Protein 4LNA (pdb70)

Organism: Spirosoma linguale (strain ATCC 33905 / DSM 74 / LMG 10896 / Claus 1) (NCBI:txid504472)

B-factor: mean 42.9, std 14.19, range [22.8, 110.17]

Foldseek 3Di:
DVVQLVQQLVVVVVFDDFQAQEEEEAADLQPCLVVQFPFPGKDFQCPGGPQDDDACRHIWTWGDFLRGTYIYYGFHAVLVVDALNRQVVLVNLVSNHAEYEYEYAWAFPPVDDQLAKWEFEEDEVQPPHANLDDPDADPAADNDFDPGLAPPVVVVLLVVLCVVVVNDHDYAYEYEHRDPPDDALVRLVCVVVGGGIYDRDPNNSVVSVRRHHYIYMYRNQHYRNSVPDDDDDPVSSSVSSNVNNVVVSSVSVVNVD

Sequence (257 aa):
SFEQIQETTQFIQSKITLRPAIGIILGTGLGALTNELDIDTTIPYETIPHFPLSTVSGKLLIGTLGGKSVVVQGRFHYYEGYTQQVTYPVRVHALGIQTLLVSNAAGGNPTFQTSDLVIDDHISLLLPQNPLICCPNPPIFGDRFPDSEPYRKSLIDLAFSVAAELDIPLKKRGVYVSSVTGPQLETRAEYRLRQWGADAVGSTVPEVIVANQLGDVFGISVITDLCFPDTLEKAELVKILATAAQAEPKLTLIREIGRL

Solvent-accessible surface area: 12577 Å² total

Nearest PDB structures (foldseek):
  4lna-assembly1_A  TM=1.003E+00  e=1.253E-52  Spirosoma linguale DSM 74
  3lba-assembly1_A  TM=9.289E-01  e=8.401E-28  Streptococcus mutans UA159
  1tcv-assembly1_A  TM=9.030E-01  e=3.433E-27  Schistosoma mansoni
  3la8-assembly1_A  TM=8.998E-01  e=7.050E-25  Streptococcus mutans UA159
  4l0m-assembly1_A-2  TM=6.719E-01  e=7.636E-11  Borreliella burgdorferi B31

Structure (mmCIF, N/CA/C/O backbone):
data_4LNA
#
_entry.id   4LNA
#
_cell.length_a   125.561
_cell.length_b   125.561
_cell.length_c   125.561
_cell.angle_alpha   90.000
_cell.angle_beta   90.000
_cell.angle_gamma   90.000
#
_symmetry.space_group_name_H-M   'P 43 3 2'
#
loop_
_entity.id
_entity.type
_entity.pdbx_description
1 polymer 'Purine nucleoside phosphorylase'
2 non-polymer 'PHOSPHATE ION'
3 non-polymer ADENINE
4 non-polymer (4S)-2-METHYL-2,4-PENTANEDIOL
5 non-polymer 'CHLORIDE ION'
6 water water
#
loop_
_atom_site.group_PDB
_atom_site.id
_atom_site.type_symbol
_atom_site.label_atom_id
_atom_site.label_alt_id
_atom_site.label_comp_id
_atom_site.label_asym_id
_atom_site.label_entity_id
_atom_site.label_seq_id
_atom_site.pdbx_PDB_ins_code
_atom_site.Cartn_x
_atom_site.Cartn_y
_atom_site.Cartn_z
_atom_site.occupancy
_atom_site.B_iso_or_equiv
_atom_site.auth_seq_id
_atom_site.auth_comp_id
_atom_site.auth_asym_id
_atom_site.auth_atom_id
_atom_site.pdbx_PDB_model_num
ATOM 1 N N . SER A 1 22 ? -23.831 4.245 -13.434 1.00 80.50 0 SER A N 1
ATOM 2 C CA . SER A 1 22 ? -22.446 4.305 -12.889 1.00 81.00 0 SER A CA 1
ATOM 3 C C . SER A 1 22 ? -22.469 4.244 -11.359 1.00 78.11 0 SER A C 1
ATOM 4 O O . SER A 1 22 ? -23.375 3.652 -10.766 1.00 76.56 0 SER A O 1
ATOM 15 N N . PHE A 1 24 ? -22.772 7.007 -9.816 1.00 55.78 2 PHE A N 1
ATOM 16 C CA . PHE A 1 24 ? -23.871 7.978 -9.692 1.00 53.70 2 PHE A CA 1
ATOM 17 C C . PHE A 1 24 ? -25.261 7.328 -9.628 1.00 51.05 2 PHE A C 1
ATOM 18 O O . PHE A 1 24 ? -26.132 7.773 -8.870 1.00 48.50 2 PHE A O 1
ATOM 26 N N . GLU A 1 25 ? -25.471 6.299 -10.445 1.00 49.67 3 GLU A N 1
ATOM 27 C CA . GLU A 1 25 ? -26.748 5.593 -10.483 1.00 50.87 3 GLU A CA 1
ATOM 28 C C . GLU A 1 25 ? -26.971 4.780 -9.213 1.00 45.18 3 GLU A C 1
ATOM 29 O O . GLU A 1 25 ? -28.081 4.714 -8.703 1.00 42.63 3 GLU A O 1
ATOM 35 N N . GLN A 1 26 ? -25.901 4.174 -8.700 1.00 44.06 4 GLN A N 1
ATOM 36 C CA . GLN A 1 26 ? -25.967 3.470 -7.435 1.00 43.11 4 GLN A CA 1
ATOM 37 C C . GLN A 1 26 ? -26.360 4.413 -6.305 1.00 39.37 4 GLN A C 1
ATOM 38 O O . GLN A 1 26 ? -27.275 4.121 -5.533 1.00 40.54 4 GLN A O 1
ATOM 44 N N . ILE A 1 27 ? -25.657 5.536 -6.198 1.00 36.81 5 ILE A N 1
ATOM 45 C CA . ILE A 1 27 ? -25.961 6.534 -5.169 1.00 37.80 5 ILE A CA 1
ATOM 46 C C . ILE A 1 27 ? -27.429 7.002 -5.264 1.00 39.26 5 ILE A C 1
ATOM 47 O O . ILE A 1 27 ? -28.109 7.146 -4.244 1.00 38.58 5 ILE A O 1
ATOM 52 N N . GLN A 1 28 ? -27.919 7.215 -6.491 1.00 41.41 6 GLN A N 1
ATOM 53 C CA . GLN A 1 28 ? -29.309 7.617 -6.703 1.00 44.29 6 GLN A CA 1
ATOM 54 C C . GLN A 1 28 ? -30.258 6.578 -6.115 1.00 43.98 6 GLN A C 1
ATOM 55 O O . GLN A 1 28 ? -31.207 6.915 -5.399 1.00 44.42 6 GLN A O 1
ATOM 61 N N . GLU A 1 29 ? -29.979 5.312 -6.408 1.00 41.86 7 GLU A N 1
ATOM 62 C CA . GLU A 1 29 ? -30.819 4.221 -5.952 1.00 44.00 7 GLU A CA 1
ATOM 63 C C . GLU A 1 29 ? -30.832 4.167 -4.427 1.00 40.15 7 GLU A C 1
ATOM 64 O O . GLU A 1 29 ? -31.894 4.043 -3.809 1.00 38.66 7 GLU A O 1
ATOM 70 N N . THR A 1 30 ? -29.646 4.294 -3.825 1.00 37.67 8 THR A N 1
ATOM 71 C CA . THR A 1 30 ? -29.506 4.284 -2.363 1.00 36.65 8 THR A CA 1
ATOM 72 C C . THR A 1 30 ? -30.300 5.429 -1.734 1.00 37.24 8 THR A C 1
ATOM 73 O O . THR A 1 30 ? -31.088 5.206 -0.824 1.00 38.42 8 THR A O 1
ATOM 77 N N . THR A 1 31 ? -30.111 6.646 -2.241 1.00 38.90 9 THR A N 1
ATOM 78 C CA . THR A 1 31 ? -30.764 7.828 -1.671 1.00 40.40 9 THR A CA 1
ATOM 79 C C . THR A 1 31 ? -32.273 7.795 -1.904 1.00 44.27 9 THR A C 1
ATOM 80 O O . THR A 1 31 ? -33.041 8.238 -1.045 1.00 45.14 9 THR A O 1
ATOM 84 N N . GLN A 1 32 ? -32.692 7.267 -3.059 1.00 43.49 10 GLN A N 1
ATOM 85 C CA . GLN A 1 32 ? -34.121 7.119 -3.367 1.00 44.75 10 GLN A CA 1
ATOM 86 C C . GLN A 1 32 ? -34.769 6.207 -2.331 1.00 45.82 10 GLN A C 1
ATOM 87 O O . GLN A 1 32 ? -35.819 6.536 -1.773 1.00 48.02 10 GLN A O 1
ATOM 93 N N . PHE A 1 33 ? -34.128 5.073 -2.057 1.00 42.73 11 PHE A N 1
ATOM 94 C CA . PHE A 1 33 ? -34.599 4.178 -1.012 1.00 45.19 11 PHE A CA 1
ATOM 95 C C . PHE A 1 33 ? -34.696 4.890 0.338 1.00 45.39 11 PHE A C 1
ATOM 96 O O . PHE A 1 33 ? -35.717 4.792 1.011 1.00 47.70 11 PHE A O 1
ATOM 104 N N . ILE A 1 34 ? -33.627 5.578 0.744 1.00 42.54 12 ILE A N 1
ATOM 105 C CA . ILE A 1 34 ? -33.627 6.312 2.016 1.00 41.46 12 ILE A CA 1
ATOM 106 C C . ILE A 1 34 ? -34.737 7.384 2.060 1.00 42.95 12 ILE A C 1
ATOM 107 O O . ILE A 1 34 ? -35.507 7.441 3.024 1.00 42.56 12 ILE A O 1
ATOM 112 N N . GLN A 1 35 ? -34.828 8.213 1.017 1.00 43.14 13 GLN A N 1
ATOM 113 C CA . GLN A 1 35 ? -35.893 9.227 0.930 1.00 44.71 13 GLN A CA 1
ATOM 114 C C . GLN A 1 35 ? -37.317 8.653 1.049 1.00 45.57 13 GLN A C 1
ATOM 115 O O . GLN A 1 35 ? -38.197 9.305 1.620 1.00 44.96 13 GLN A O 1
ATOM 121 N N . SER A 1 36 ? -37.535 7.436 0.542 1.00 46.08 14 SER A N 1
ATOM 122 C CA . SER A 1 36 ? -38.852 6.779 0.649 1.00 50.04 14 SER A CA 1
ATOM 123 C C . SER A 1 36 ? -39.212 6.425 2.102 1.00 51.22 14 SER A C 1
ATOM 124 O O . SER A 1 36 ? -40.395 6.245 2.427 1.00 52.98 14 SER A O 1
ATOM 127 N N . LYS A 1 37 ? -38.202 6.304 2.963 1.00 48.20 15 LYS A N 1
ATOM 128 C CA . LYS A 1 37 ? -38.439 5.978 4.377 1.00 49.66 15 LYS A CA 1
ATOM 129 C C . LYS A 1 37 ? -38.513 7.203 5.283 1.00 49.49 15 LYS A C 1
ATOM 130 O O . LYS A 1 37 ? -39.101 7.135 6.347 1.00 51.18 15 LYS A O 1
ATOM 136 N N . ILE A 1 38 ? -37.909 8.319 4.875 1.00 49.10 16 ILE A N 1
ATOM 137 C CA . ILE A 1 38 ? -37.778 9.468 5.779 1.00 48.88 16 ILE A CA 1
ATOM 138 C C . ILE A 1 38 ? -38.669 10.627 5.365 1.00 51.54 16 ILE A C 1
ATOM 139 O O . ILE A 1 38 ? -39.102 10.713 4.208 1.00 51.94 16 ILE A O 1
ATOM 144 N N . THR A 1 39 ? -38.947 11.521 6.308 1.00 50.79 17 THR A N 1
ATOM 145 C CA . THR A 1 39 ? -39.639 12.753 5.952 1.00 52.29 17 THR A CA 1
ATOM 146 C C . THR A 1 39 ? -38.843 13.988 6.382 1.00 50.35 17 THR A C 1
ATOM 147 O O . THR A 1 39 ? -39.118 15.096 5.923 1.00 50.01 17 THR A O 1
ATOM 151 N N . LEU A 1 40 ? -37.844 13.795 7.244 1.00 46.81 18 LEU A N 1
ATOM 152 C CA . LEU A 1 40 ? -37.004 14.900 7.679 1.00 45.88 18 LEU A CA 1
ATOM 153 C C . LEU A 1 40 ? -35.979 15.247 6.603 1.00 45.48 18 LEU A C 1
ATOM 154 O O . LEU A 1 40 ? -35.712 14.451 5.708 1.00 46.04 18 LEU A O 1
ATOM 159 N N . ARG A 1 41 ? -35.414 16.444 6.690 1.00 45.02 19 ARG A N 1
ATOM 160 C CA . ARG A 1 41 ? -34.419 16.896 5.731 1.00 44.81 19 ARG A CA 1
ATOM 161 C C . ARG A 1 41 ? -33.112 17.265 6.454 1.00 42.91 19 ARG A C 1
ATOM 162 O O . ARG A 1 41 ? -32.766 18.447 6.573 1.00 43.24 19 ARG A O 1
ATOM 170 N N . PRO A 1 42 ? -32.385 16.255 6.948 1.00 41.57 20 PRO A N 1
ATOM 171 C CA . PRO A 1 42 ? -31.158 16.571 7.687 1.00 41.23 20 PRO A CA 1
ATOM 172 C C . PRO A 1 42 ? -30.089 17.247 6.816 1.00 40.43 20 PRO A C 1
ATOM 173 O O . PRO A 1 42 ? -29.888 16.861 5.669 1.00 39.46 20 PRO A O 1
ATOM 177 N N . ALA A 1 43 ? -29.450 18.277 7.356 1.00 39.83 21 ALA A N 1
ATOM 178 C CA . ALA A 1 43 ? -28.281 18.866 6.728 1.00 40.26 21 ALA A CA 1
ATOM 179 C C . ALA A 1 43 ? -27.010 18.497 7.517 1.00 39.12 21 ALA A C 1
ATOM 180 O O . ALA A 1 43 ? -25.927 18.927 7.171 1.00 40.84 21 ALA A O 1
ATOM 182 N N . ILE A 1 44 ? -27.164 17.691 8.567 1.00 40.19 22 ILE A N 1
ATOM 183 C CA . ILE A 1 44 ? -26.054 17.292 9.455 1.00 39.95 22 ILE A CA 1
ATOM 184 C C . ILE A 1 44 ? -25.997 15.774 9.557 1.00 39.06 22 ILE A C 1
ATOM 185 O O . ILE A 1 44 ? -27.035 15.118 9.703 1.00 41.51 22 ILE A O 1
ATOM 190 N N . GLY A 1 45 ? -24.792 15.215 9.460 1.00 35.13 23 GLY A N 1
ATOM 191 C CA . GLY A 1 45 ? -24.605 13.778 9.583 1.00 34.66 23 GLY A CA 1
ATOM 192 C C . GLY A 1 45 ? -23.592 13.436 10.653 1.00 35.07 23 GLY A C 1
ATOM 193 O O . GLY A 1 45 ? -22.650 14.195 10.872 1.00 34.62 23 GLY A O 1
ATOM 194 N N . ILE A 1 46 ? -23.784 12.301 11.325 1.00 36.45 24 ILE A N 1
ATOM 195 C CA . ILE A 1 46 ? -22.857 11.862 12.384 1.00 35.04 24 ILE A CA 1
ATOM 196 C C . ILE A 1 46 ? -22.471 10.404 12.185 1.00 33.77 24 ILE A C 1
ATOM 197 O O . ILE A 1 46 ? -23.331 9.538 12.033 1.00 34.80 24 ILE A O 1
ATOM 202 N N . ILE A 1 47 ? -21.169 10.148 12.147 1.00 32.24 25 ILE A N 1
ATOM 203 C CA . ILE A 1 47 ? -20.630 8.795 12.112 1.00 32.85 25 ILE A CA 1
ATOM 204 C C . ILE A 1 47 ? -20.120 8.486 13.516 1.00 35.97 25 ILE A C 1
ATOM 205 O O . ILE A 1 47 ? -19.190 9.140 14.011 1.00 35.62 25 ILE A O 1
ATOM 210 N N . LEU A 1 48 ? -20.742 7.499 14.154 1.00 37.72 26 LEU A N 1
ATOM 211 C CA . LEU A 1 48 ? -20.364 7.073 15.500 1.00 39.71 26 LEU A CA 1
ATOM 212 C C . LEU A 1 48 ? -19.282 6.011 15.460 1.00 41.12 26 LEU A C 1
ATOM 213 O O . LEU A 1 48 ? -19.427 4.985 14.791 1.00 42.04 26 LEU A O 1
ATOM 218 N N . GLY A 1 49 ? -18.193 6.262 16.177 1.00 42.15 27 GLY A N 1
ATOM 219 C CA . GLY A 1 49 ? -17.106 5.299 16.290 1.00 45.05 27 GLY A CA 1
ATOM 220 C C . GLY A 1 49 ? -17.516 4.006 16.982 1.00 50.44 27 GLY A C 1
ATOM 221 O O . GLY A 1 49 ? -18.498 3.974 17.730 1.00 45.42 27 GLY A O 1
ATOM 222 N N . THR A 1 50 ? -16.770 2.935 16.710 1.00 57.89 28 THR A N 1
ATOM 223 C CA . THR A 1 50 ? -17.033 1.627 17.310 1.00 59.93 28 THR A CA 1
ATOM 224 C C . THR A 1 50 ? -16.877 1.734 18.819 1.00 57.24 28 THR A C 1
ATOM 225 O O . THR A 1 50 ? -15.831 2.147 19.318 1.00 58.20 28 THR A O 1
ATOM 229 N N . GLY A 1 51 ? -17.950 1.388 19.525 1.00 59.45 29 GLY A N 1
ATOM 230 C CA . GLY A 1 51 ? -17.995 1.488 20.976 1.00 58.84 29 GLY A CA 1
ATOM 231 C C . GLY A 1 51 ? -18.523 2.817 21.471 1.00 55.75 29 GLY A C 1
ATOM 232 O O . GLY A 1 51 ? -18.441 3.107 22.659 1.00 55.60 29 GLY A O 1
ATOM 233 N N . LEU A 1 52 ? -19.065 3.624 20.559 1.00 54.54 30 LEU A N 1
ATOM 234 C CA . LEU A 1 52 ? -19.645 4.927 20.910 1.00 53.03 30 LEU A CA 1
ATOM 235 C C . LEU A 1 52 ? -21.092 5.101 20.420 1.00 54.50 30 LEU A C 1
ATOM 236 O O . LEU A 1 52 ? -21.438 6.126 19.830 1.00 62.31 30 LEU A O 1
ATOM 241 N N . GLY A 1 53 ? -21.946 4.122 20.691 1.00 50.09 31 GLY A N 1
ATOM 242 C CA . GLY A 1 53 ? -23.347 4.200 20.260 1.00 48.53 31 GLY A CA 1
ATOM 243 C C . GLY A 1 53 ? -24.312 4.986 21.139 1.00 45.86 31 GLY A C 1
ATOM 244 O O . GLY A 1 53 ? -25.461 5.172 20.756 1.00 48.18 31 GLY A O 1
ATOM 245 N N . ALA A 1 54 ? -23.870 5.460 22.307 1.00 45.17 32 ALA A N 1
ATOM 246 C CA . ALA A 1 54 ? -24.791 6.053 23.301 1.00 48.62 32 ALA A CA 1
ATOM 247 C C . ALA A 1 54 ? -25.499 7.313 22.820 1.00 49.58 32 ALA A C 1
ATOM 248 O O . ALA A 1 54 ? -26.530 7.696 23.376 1.00 49.25 32 ALA A O 1
ATOM 250 N N . LEU A 1 55 ? -24.935 7.957 21.801 1.00 48.56 33 LEU A N 1
ATOM 251 C CA . LEU A 1 55 ? -25.505 9.196 21.283 1.00 49.86 33 LEU A CA 1
ATOM 252 C C . LEU A 1 55 ? -26.915 8.980 20.765 1.00 48.37 33 LEU A C 1
ATOM 253 O O . LEU A 1 55 ? -27.770 9.850 20.911 1.00 52.63 33 LEU A O 1
ATOM 258 N N . THR A 1 56 ? -27.157 7.810 20.184 1.00 47.17 34 THR A N 1
ATOM 259 C CA . THR A 1 56 ? -28.488 7.430 19.691 1.00 49.44 34 THR A CA 1
ATOM 260 C C . THR A 1 56 ? -29.584 7.437 20.771 1.00 53.30 34 THR A C 1
ATOM 261 O O . THR A 1 56 ? -30.774 7.497 20.443 1.00 55.01 34 THR A O 1
ATOM 265 N N . ASN A 1 57 ? -29.193 7.375 22.047 1.00 54.27 35 ASN A N 1
ATOM 266 C CA . ASN A 1 57 ? -30.163 7.482 23.153 1.00 58.07 35 ASN A CA 1
ATOM 267 C C . ASN A 1 57 ? -30.648 8.906 23.326 1.00 58.36 35 ASN A C 1
ATOM 268 O O . ASN A 1 57 ? -31.786 9.132 23.710 1.00 60.12 35 ASN A O 1
ATOM 273 N N . GLU A 1 58 ? -29.767 9.858 23.027 1.00 58.41 36 GLU A N 1
ATOM 274 C CA . GLU A 1 58 ? -30.071 11.281 23.115 1.00 58.97 36 GLU A CA 1
ATOM 275 C C . GLU A 1 58 ? -30.873 11.723 21.897 1.00 59.70 36 GLU A C 1
ATOM 276 O O . GLU A 1 58 ? -31.522 12.761 21.910 1.00 60.70 36 GLU A O 1
ATOM 282 N N . LEU A 1 59 ? -30.818 10.914 20.847 1.00 60.15 37 LEU A N 1
ATOM 283 C CA . LEU A 1 59 ? -31.482 11.206 19.589 1.00 59.19 37 LEU A CA 1
ATOM 284 C C . LEU A 1 59 ? -32.980 10.905 19.663 1.00 59.77 37 LEU A C 1
ATOM 285 O O . LEU A 1 59 ? -33.367 9.797 20.036 1.00 58.59 37 LEU A O 1
ATOM 290 N N . ASP A 1 60 ? -33.814 11.884 19.304 1.00 58.53 38 ASP A N 1
ATOM 291 C CA . ASP A 1 60 ? -35.237 11.617 19.063 1.00 59.84 38 ASP A CA 1
ATOM 292 C C . ASP A 1 60 ? -35.402 10.966 17.684 1.00 57.59 38 ASP A C 1
ATOM 293 O O . ASP A 1 60 ? -35.439 11.655 16.663 1.00 57.10 38 ASP A O 1
ATOM 298 N N . ILE A 1 61 ? -35.505 9.638 17.670 1.00 54.46 39 ILE A N 1
ATOM 299 C CA . ILE A 1 61 ? -35.434 8.858 16.434 1.00 55.04 39 ILE A CA 1
ATOM 300 C C . ILE A 1 61 ? -36.766 8.878 15.700 1.00 56.91 39 ILE A C 1
ATOM 301 O O . ILE A 1 61 ? -37.778 8.413 16.223 1.00 58.31 39 ILE A O 1
ATOM 306 N N . ASP A 1 62 ? -36.753 9.422 14.487 1.00 55.33 40 ASP A N 1
ATOM 307 C CA . ASP A 1 62 ? -37.946 9.469 13.646 1.00 55.48 40 ASP A CA 1
ATOM 308 C C . ASP A 1 62 ? -38.011 8.237 12.740 1.00 51.68 40 ASP A C 1
ATOM 309 O O . ASP A 1 62 ? -39.072 7.654 12.559 1.00 49.84 40 ASP A O 1
ATOM 314 N N . THR A 1 63 ? -36.871 7.829 12.191 1.00 48.73 41 THR A N 1
ATOM 315 C CA . THR A 1 63 ? -36.812 6.678 11.289 1.00 50.06 41 THR A CA 1
ATOM 316 C C . THR A 1 63 ? -35.573 5.832 11.595 1.00 49.81 41 THR A C 1
ATOM 317 O O . THR A 1 63 ? -34.501 6.381 11.877 1.00 45.00 41 THR A O 1
ATOM 321 N N . THR A 1 64 ? -35.727 4.507 11.533 1.00 50.09 42 THR A N 1
ATOM 322 C CA . THR A 1 64 ? -34.595 3.578 11.640 1.00 49.62 42 THR A CA 1
ATOM 323 C C . THR A 1 64 ? -34.467 2.737 10.382 1.00 48.95 42 THR A C 1
ATOM 324 O O . THR A 1 64 ? -35.427 2.086 9.974 1.00 50.95 42 THR A O 1
ATOM 328 N N . ILE A 1 65 ? -33.285 2.758 9.767 1.00 46.43 43 ILE A N 1
ATOM 329 C CA . ILE A 1 65 ? -33.024 1.990 8.540 1.00 46.59 43 ILE A CA 1
ATOM 330 C C . ILE A 1 65 ? -31.821 1.049 8.722 1.00 48.23 43 ILE A C 1
ATOM 331 O O . ILE A 1 65 ? -30.667 1.488 8.645 1.00 47.87 43 ILE A O 1
ATOM 336 N N . PRO A 1 66 ? -32.089 -0.251 8.958 1.00 49.54 44 PRO A N 1
ATOM 337 C CA . PRO A 1 66 ? -31.004 -1.231 9.083 1.00 50.36 44 PRO A CA 1
ATOM 338 C C . PRO A 1 66 ? -30.141 -1.238 7.813 1.00 48.20 44 PRO A C 1
ATOM 339 O O . PRO A 1 66 ? -30.687 -1.184 6.709 1.00 48.51 44 PRO A O 1
ATOM 343 N N . TYR A 1 67 ? -28.818 -1.274 7.973 1.00 48.37 45 TYR A N 1
ATOM 344 C CA . TYR A 1 67 ? -27.877 -1.311 6.827 1.00 48.15 45 TYR A CA 1
ATOM 345 C C . TYR A 1 67 ? -28.188 -2.421 5.806 1.00 52.27 45 TYR A C 1
ATOM 346 O O . TYR A 1 67 ? -28.013 -2.226 4.600 1.00 53.77 45 TYR A O 1
ATOM 355 N N . GLU A 1 68 ? -28.673 -3.567 6.287 1.00 56.60 46 GLU A N 1
ATOM 356 C CA . GLU A 1 68 ? -28.944 -4.743 5.443 1.00 58.88 46 GLU A CA 1
ATOM 357 C C . GLU A 1 68 ? -30.022 -4.497 4.393 1.00 58.07 46 GLU A C 1
ATOM 358 O O . GLU A 1 68 ? -30.077 -5.204 3.388 1.00 61.17 46 GLU A O 1
ATOM 364 N N . THR A 1 69 ? -30.884 -3.510 4.638 1.00 55.22 47 THR A N 1
ATOM 365 C CA . THR A 1 69 ? -31.979 -3.176 3.720 1.00 53.64 47 THR A CA 1
ATOM 366 C C . THR A 1 69 ? -31.599 -2.106 2.699 1.00 51.06 47 THR A C 1
ATOM 367 O O . THR A 1 69 ? -32.305 -1.908 1.719 1.00 50.90 47 THR A O 1
ATOM 371 N N . ILE A 1 70 ? -30.490 -1.409 2.935 1.00 49.70 48 ILE A N 1
ATOM 372 C CA . ILE A 1 70 ? -30.106 -0.282 2.084 1.00 47.04 48 ILE A CA 1
ATOM 373 C C . ILE A 1 70 ? -29.417 -0.755 0.794 1.00 43.67 48 ILE A C 1
ATOM 374 O O . ILE A 1 70 ? -28.356 -1.383 0.856 1.00 42.73 48 ILE A O 1
ATOM 379 N N . PRO A 1 71 ? -30.005 -0.444 -0.378 1.00 43.35 49 PRO A N 1
ATOM 380 C CA . PRO A 1 71 ? -29.368 -0.792 -1.647 1.00 43.65 49 PRO A CA 1
ATOM 381 C C . PRO A 1 71 ? -27.904 -0.354 -1.697 1.00 43.86 49 PRO A C 1
ATOM 382 O O . PRO A 1 71 ? -27.578 0.755 -1.255 1.00 42.41 49 PRO A O 1
ATOM 386 N N . HIS A 1 72 ? -27.050 -1.249 -2.204 1.00 45.17 50 HIS A N 1
ATOM 387 C CA . HIS A 1 72 ? -25.604 -1.019 -2.455 1.00 44.72 50 HIS A CA 1
ATOM 388 C C . HIS A 1 72 ? -24.702 -0.780 -1.244 1.00 45.39 50 HIS A C 1
ATOM 389 O O . HIS A 1 72 ? -23.498 -0.606 -1.413 1.00 43.19 50 HIS A O 1
ATOM 396 N N . PHE A 1 73 ? -25.269 -0.773 -0.038 1.00 48.50 51 PHE A N 1
ATOM 397 C CA . PHE A 1 73 ? -24.461 -0.789 1.182 1.00 51.03 51 PHE A CA 1
ATOM 398 C C . PHE A 1 73 ? -23.751 -2.136 1.294 1.00 54.79 51 PHE A C 1
ATOM 399 O O . PHE A 1 73 ? -24.299 -3.152 0.874 1.00 55.72 51 PHE A O 1
ATOM 407 N N . PRO A 1 74 ? -22.521 -2.144 1.840 1.00 55.71 52 PRO A N 1
ATOM 408 C CA . PRO A 1 74 ? -21.816 -3.403 2.051 1.00 58.85 52 PRO A CA 1
ATOM 409 C C . PRO A 1 74 ? -22.542 -4.263 3.086 1.00 69.92 52 PRO A C 1
ATOM 410 O O . PRO A 1 74 ? -23.044 -3.726 4.078 1.00 70.65 52 PRO A O 1
ATOM 414 N N . LEU A 1 75 ? -22.600 -5.575 2.851 1.00 78.22 53 LEU A N 1
ATOM 415 C CA . LEU A 1 75 ? -23.300 -6.513 3.748 1.00 81.32 53 LEU A CA 1
ATOM 416 C C . LEU A 1 75 ? -22.505 -6.874 5.014 1.00 83.29 53 LEU A C 1
ATOM 417 O O . LEU A 1 75 ? -21.287 -7.035 4.961 1.00 85.17 53 LEU A O 1
ATOM 422 N N . SER A 1 76 ? -23.218 -6.977 6.139 1.00 85.99 54 SER A N 1
ATOM 423 C CA . SER A 1 76 ? -22.763 -7.652 7.381 1.00 85.27 54 SER A CA 1
ATOM 424 C C . SER A 1 76 ? -21.496 -7.121 8.090 1.00 91.26 54 SER A C 1
ATOM 425 O O . SER A 1 76 ? -20.395 -7.645 7.899 1.00 93.42 54 SER A O 1
ATOM 428 N N . THR A 1 77 ? -21.674 -6.107 8.940 1.00 93.80 55 THR A N 1
ATOM 429 C CA . THR A 1 77 ? -20.555 -5.419 9.615 1.00 97.73 55 THR A CA 1
ATOM 430 C C . THR A 1 77 ? -20.248 -5.943 11.039 1.00 100.49 55 THR A C 1
ATOM 431 O O . THR A 1 77 ? -21.153 -6.380 11.759 1.00 100.54 55 THR A O 1
ATOM 435 N N . VAL A 1 78 ? -18.970 -5.894 11.430 1.00 96.27 56 VAL A N 1
ATOM 436 C CA . VAL A 1 78 ? -18.514 -6.419 12.731 1.00 95.99 56 VAL A CA 1
ATOM 437 C C . VAL A 1 78 ? -18.771 -5.430 13.875 1.00 85.80 56 VAL A C 1
ATOM 438 O O . VAL A 1 78 ? -19.391 -5.783 14.886 1.00 81.67 56 VAL A O 1
ATOM 442 N N . SER A 1 82 ? -24.799 -5.168 13.588 1.00 77.12 60 SER A N 1
ATOM 443 C CA . SER A 1 82 ? -25.922 -5.033 12.657 1.00 79.23 60 SER A CA 1
ATOM 444 C C . SER A 1 82 ? -25.717 -3.861 11.701 1.00 76.87 60 SER A C 1
ATOM 445 O O . SER A 1 82 ? -25.622 -4.051 10.483 1.00 80.64 60 SER A O 1
ATOM 448 N N . GLY A 1 83 ? -25.653 -2.655 12.265 1.00 66.19 61 GLY A N 1
ATOM 449 C CA . GLY A 1 83 ? -25.487 -1.425 11.487 1.00 55.11 61 GLY A CA 1
ATOM 450 C C . GLY A 1 83 ? -26.814 -0.743 11.197 1.00 48.66 61 GLY A C 1
ATOM 451 O O . GLY A 1 83 ? -27.695 -1.325 10.563 1.00 48.15 61 GLY A O 1
ATOM 452 N N . LYS A 1 84 ? -26.957 0.493 11.657 1.00 45.83 62 LYS A N 1
ATOM 453 C CA . LYS A 1 84 ? -28.201 1.227 11.441 1.00 47.03 62 LYS A CA 1
ATOM 454 C C . LYS A 1 84 ? -27.993 2.681 11.060 1.00 43.33 62 LYS A C 1
ATOM 455 O O . LYS A 1 84 ? -27.125 3.375 11.610 1.00 42.06 62 LYS A O 1
ATOM 461 N N . LEU A 1 85 ? -28.825 3.135 10.133 1.00 41.80 63 LEU A N 1
ATOM 462 C CA . LEU A 1 85 ? -28.929 4.538 9.815 1.00 41.85 63 LEU A CA 1
ATOM 463 C C . LEU A 1 85 ? -30.146 5.076 10.558 1.00 43.84 63 LEU A C 1
ATOM 464 O O . LEU A 1 85 ? -31.254 4.568 10.390 1.00 41.86 63 LEU A O 1
ATOM 469 N N . LEU A 1 86 ? -29.936 6.092 11.387 1.00 42.92 64 LEU A N 1
ATOM 470 C CA . LEU A 1 86 ? -31.021 6.650 12.185 1.00 47.81 64 LEU A CA 1
ATOM 471 C C . LEU A 1 86 ? -31.249 8.097 11.772 1.00 47.40 64 LEU A C 1
ATOM 472 O O . LEU A 1 86 ? -30.295 8.854 11.646 1.00 47.17 64 LEU A O 1
ATOM 477 N N . ILE A 1 87 ? -32.502 8.459 11.513 1.00 44.80 65 ILE A N 1
ATOM 478 C CA . ILE A 1 87 ? -32.840 9.839 11.150 1.00 43.94 65 ILE A CA 1
ATOM 479 C C . ILE A 1 87 ? -33.739 10.402 12.239 1.00 43.16 65 ILE A C 1
ATOM 480 O O . ILE A 1 87 ? -34.747 9.793 12.597 1.00 44.29 65 ILE A O 1
ATOM 485 N N . GLY A 1 88 ? -33.361 11.548 12.792 1.00 42.07 66 GLY A N 1
ATOM 486 C CA . GLY A 1 88 ? -34.147 12.127 13.870 1.00 44.51 66 GLY A CA 1
ATOM 487 C C . GLY A 1 88 ? -33.717 13.526 14.235 1.00 44.98 66 GLY A C 1
ATOM 488 O O . GLY A 1 88 ? -33.075 14.211 13.435 1.00 43.89 66 GLY A O 1
ATOM 489 N N . THR A 1 89 ? -34.058 13.927 15.458 1.00 45.46 67 THR A N 1
ATOM 490 C CA . THR A 1 89 ? -33.791 15.268 15.957 1.00 48.49 67 THR A CA 1
ATOM 491 C C . THR A 1 89 ? -32.768 15.229 17.095 1.00 50.58 67 THR A C 1
ATOM 492 O O . THR A 1 89 ? -32.863 14.401 18.007 1.00 51.51 67 THR A O 1
ATOM 496 N N . LEU A 1 90 ? -31.789 16.125 17.023 1.00 50.37 68 LEU A N 1
ATOM 497 C CA . LEU A 1 90 ? -30.783 16.273 18.071 1.00 50.97 68 LEU A CA 1
ATOM 498 C C . LEU A 1 90 ? -30.351 17.729 18.087 1.00 50.61 68 LEU A C 1
ATOM 499 O O . LEU A 1 90 ? -30.139 18.327 17.028 1.00 47.89 68 LEU A O 1
ATOM 504 N N . GLY A 1 91 ? -30.247 18.293 19.289 1.00 51.21 69 GLY A N 1
ATOM 505 C CA . GLY A 1 91 ? -29.937 19.709 19.464 1.00 50.22 69 GLY A CA 1
ATOM 506 C C . GLY A 1 91 ? -30.860 20.613 18.670 1.00 51.91 69 GLY A C 1
ATOM 507 O O . GLY A 1 91 ? -30.424 21.627 18.132 1.00 52.35 69 GLY A O 1
ATOM 508 N N . GLY A 1 92 ? -32.135 20.233 18.588 1.00 53.17 70 GLY A N 1
ATOM 509 C CA . GLY A 1 92 ? -33.144 21.021 17.881 1.00 53.70 70 GLY A CA 1
ATOM 510 C C . GLY A 1 92 ? -33.027 21.032 16.363 1.00 53.18 70 GLY A C 1
ATOM 511 O O . GLY A 1 92 ? -33.688 21.830 15.701 1.00 53.11 70 GLY A O 1
ATOM 512 N N . LYS A 1 93 ? -32.189 20.153 15.812 1.00 52.42 71 LYS A N 1
ATOM 513 C CA . LYS A 1 93 ? -31.985 20.064 14.362 1.00 51.92 71 LYS A CA 1
ATOM 514 C C . LYS A 1 93 ? -32.138 18.641 13.823 1.00 49.12 71 LYS A C 1
ATOM 515 O O . LYS A 1 93 ? -31.906 17.664 14.547 1.00 45.74 71 LYS A O 1
ATOM 521 N N . SER A 1 94 ? -32.514 18.539 12.547 1.00 47.04 72 SER A N 1
ATOM 522 C CA . SER A 1 94 ? -32.589 17.254 11.854 1.00 46.26 72 SER A CA 1
ATOM 523 C C . SER A 1 94 ? -31.193 16.737 11.547 1.00 44.25 72 SER A C 1
ATOM 524 O O . SER A 1 94 ? -30.372 17.471 11.000 1.00 45.77 72 SER A O 1
ATOM 527 N N . VAL A 1 95 ? -30.927 15.478 11.904 1.00 42.74 73 VAL A N 1
ATOM 528 C CA . VAL A 1 95 ? -29.620 14.848 11.670 1.00 39.91 73 VAL A CA 1
ATOM 529 C C . VAL A 1 95 ? -29.793 13.418 11.167 1.00 38.36 73 VAL A C 1
ATOM 530 O O . VAL A 1 95 ? -30.838 12.810 11.364 1.00 40.30 73 VAL A O 1
ATOM 534 N N . VAL A 1 96 ? -28.768 12.897 10.500 1.00 37.03 74 VAL A N 1
ATOM 535 C CA . VAL A 1 96 ? -28.688 11.484 10.170 1.00 37.70 74 VAL A CA 1
ATOM 536 C C . VAL A 1 96 ? -27.492 10.911 10.948 1.00 38.97 74 VAL A C 1
ATOM 537 O O . VAL A 1 96 ? -26.426 11.540 11.030 1.00 36.71 74 VAL A O 1
ATOM 541 N N . VAL A 1 97 ? -27.687 9.743 11.550 1.00 40.54 75 VAL A N 1
ATOM 542 C CA . VAL A 1 97 ? -26.651 9.117 12.354 1.00 40.73 75 VAL A CA 1
ATOM 543 C C . VAL A 1 97 ? -26.367 7.736 11.813 1.00 40.40 75 VAL A C 1
ATOM 544 O O . VAL A 1 97 ? -27.282 6.932 11.661 1.00 38.41 75 VAL A O 1
ATOM 556 N N . GLN A 1 99 ? -24.940 4.455 12.789 1.00 47.23 77 GLN A N 1
ATOM 557 C CA . GLN A 1 99 ? -24.552 3.601 13.913 1.00 51.12 77 GLN A CA 1
ATOM 558 C C . GLN A 1 99 ? -23.953 2.309 13.382 1.00 49.70 77 GLN A C 1
ATOM 559 O O . GLN A 1 99 ? -24.670 1.398 12.963 1.00 50.17 77 GLN A O 1
ATOM 565 N N . GLY A 1 100 ? -22.631 2.245 13.412 1.00 56.81 78 GLY A N 1
ATOM 566 C CA . GLY A 1 100 ? -21.895 1.178 12.747 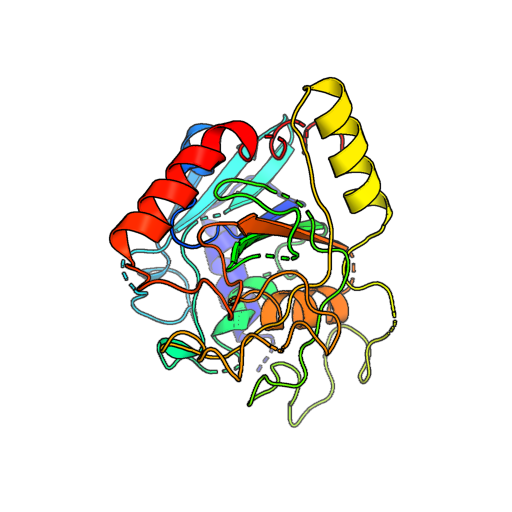1.00 59.83 78 GLY A CA 1
ATOM 567 C C . GLY A 1 100 ? -21.246 1.748 11.504 1.00 58.04 78 GLY A C 1
ATOM 568 O O . GLY A 1 100 ? -21.852 2.549 10.785 1.00 58.97 78 GLY A O 1
ATOM 569 N N . ARG A 1 101 ? -19.996 1.369 11.273 1.00 53.89 79 ARG A N 1
ATOM 570 C CA . ARG A 1 101 ? -19.290 1.768 10.063 1.00 50.73 79 ARG A CA 1
ATOM 571 C C . ARG A 1 101 ? -18.484 0.607 9.492 1.00 47.99 79 ARG A C 1
ATOM 572 O O . ARG A 1 101 ? -18.410 -0.476 10.089 1.00 48.19 79 ARG A O 1
ATOM 580 N N . PHE A 1 102 ? -17.909 0.833 8.317 1.00 43.43 80 PHE A N 1
ATOM 581 C CA . PHE A 1 102 ? -17.207 -0.212 7.580 1.00 41.02 80 PHE A CA 1
ATOM 582 C C . PHE A 1 102 ? -15.701 0.048 7.691 1.00 39.19 80 PHE A C 1
ATOM 583 O O . PHE A 1 102 ? -15.239 1.169 7.513 1.00 39.26 80 PHE A O 1
ATOM 591 N N . HIS A 1 103 ? -14.947 -0.968 8.075 1.00 36.49 81 HIS A N 1
ATOM 592 C CA . HIS A 1 103 ? -13.519 -0.773 8.273 1.00 3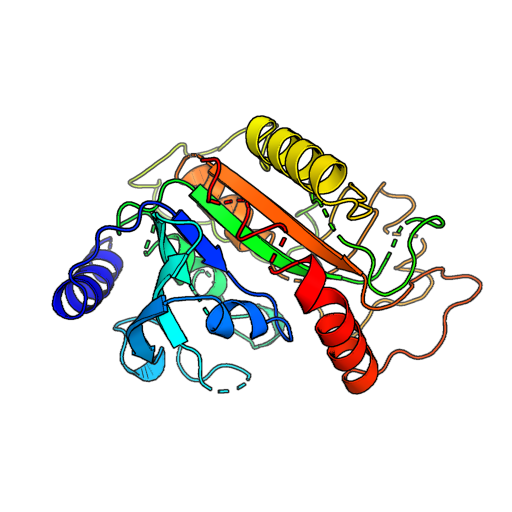3.75 81 HIS A CA 1
ATOM 593 C C . HIS A 1 103 ? -12.712 -1.486 7.209 1.00 31.86 81 HIS A C 1
ATOM 594 O O . HIS A 1 103 ? -13.028 -2.609 6.825 1.00 32.18 81 HIS A O 1
ATOM 601 N N . TYR A 1 104 ? -11.663 -0.836 6.740 1.00 29.54 82 TYR A N 1
ATOM 602 C CA . TYR A 1 104 ? -10.732 -1.476 5.827 1.00 31.02 82 TYR A CA 1
ATOM 603 C C . TYR A 1 104 ? -10.204 -2.825 6.369 1.00 31.53 82 TYR A C 1
ATOM 604 O O . TYR A 1 104 ? -10.073 -3.795 5.613 1.00 31.71 82 TYR A O 1
ATOM 613 N N . TYR A 1 105 ? -9.945 -2.911 7.676 1.00 30.42 83 TYR A N 1
ATOM 614 C CA . TYR A 1 105 ? -9.426 -4.175 8.221 1.00 31.59 83 TYR A CA 1
ATOM 615 C C . TYR A 1 105 ? -10.445 -5.305 8.171 1.00 33.03 83 TYR A C 1
ATOM 616 O O . TYR A 1 105 ? -10.082 -6.459 8.324 1.00 31.91 83 TYR A O 1
ATOM 625 N N . GLU A 1 106 ? -11.721 -4.972 7.967 1.00 35.01 84 GLU A N 1
ATOM 626 C CA . GLU A 1 106 ? -12.753 -5.995 7.804 1.00 37.57 84 GLU A CA 1
ATOM 627 C C . GLU A 1 106 ? -12.770 -6.562 6.377 1.00 38.50 84 GLU A C 1
ATOM 628 O O . GLU A 1 106 ? -13.593 -7.420 6.066 1.00 40.26 84 GLU A O 1
ATOM 634 N N . GLY A 1 107 ? -11.904 -6.066 5.499 1.00 35.47 85 GLY A N 1
ATOM 635 C CA . GLY A 1 107 ? -11.862 -6.584 4.136 1.00 37.34 85 GLY A CA 1
ATOM 636 C C . GLY A 1 107 ? -12.695 -5.809 3.131 1.00 40.13 85 GLY A C 1
ATOM 637 O O . GLY A 1 107 ? -12.805 -6.223 1.984 1.00 41.68 85 GLY A O 1
ATOM 638 N N . TYR A 1 108 ? -13.280 -4.685 3.543 1.00 37.04 86 TYR A N 1
ATOM 639 C CA . TYR A 1 108 ? -14.020 -3.834 2.599 1.00 37.62 86 TYR A CA 1
ATOM 640 C C . TYR A 1 108 ? -13.031 -3.002 1.814 1.00 35.89 86 TYR A C 1
ATOM 641 O O . TYR A 1 108 ? -11.974 -2.663 2.325 1.00 35.99 86 TYR A O 1
ATOM 650 N N . THR A 1 109 ? -13.349 -2.684 0.564 1.00 37.23 87 THR A N 1
ATOM 651 C CA . THR A 1 109 ? -12.511 -1.769 -0.211 1.00 34.22 87 THR A CA 1
ATOM 652 C C . THR A 1 109 ? -12.692 -0.376 0.369 1.00 32.07 87 THR A C 1
ATOM 653 O O . THR A 1 109 ? -13.676 -0.137 1.101 1.00 30.05 87 THR A O 1
ATOM 665 N N . GLN A 1 111 ? -13.561 2.129 -1.344 1.00 30.55 89 GLN A N 1
ATOM 666 C CA . GLN A 1 111 ? -14.793 2.636 -1.981 1.00 33.73 89 GLN A CA 1
ATOM 667 C C . GLN A 1 111 ? -16.034 2.256 -1.152 1.00 29.87 89 GLN A C 1
ATOM 668 O O . GLN A 1 111 ? -16.952 3.054 -0.991 1.00 31.93 89 GLN A O 1
ATOM 674 N N . GLN A 1 112 ? -16.045 1.045 -0.608 1.00 28.73 90 GLN A N 1
ATOM 675 C CA . GLN A 1 112 ? -17.117 0.605 0.268 1.00 29.33 90 GLN A CA 1
ATOM 676 C C . GLN A 1 112 ? -17.062 1.334 1.611 1.00 30.41 90 GLN A C 1
ATOM 677 O O . GLN A 1 112 ? -18.093 1.753 2.148 1.00 30.84 90 GLN A O 1
ATOM 683 N N . VAL A 1 113 ? -15.857 1.475 2.162 1.00 28.04 91 VAL A N 1
ATOM 684 C CA . VAL A 1 113 ? -15.688 2.194 3.428 1.00 28.44 91 VAL A CA 1
ATOM 685 C C . VAL A 1 113 ? -16.319 3.601 3.353 1.00 27.95 91 VAL A C 1
ATOM 686 O O . VAL A 1 113 ? -16.949 4.071 4.315 1.00 27.16 91 VAL A O 1
ATOM 690 N N . THR A 1 114 ? -16.154 4.261 2.204 1.00 27.02 92 THR A N 1
ATOM 691 C CA . THR A 1 114 ? -16.579 5.659 2.073 1.00 27.23 92 THR A CA 1
ATOM 692 C C . THR A 1 114 ? -17.907 5.870 1.334 1.00 27.69 92 THR A C 1
ATOM 693 O O . THR A 1 114 ? -18.406 6.993 1.232 1.00 28.21 92 THR A O 1
ATOM 697 N N . TYR A 1 115 ? -18.493 4.790 0.828 1.00 28.18 93 TYR A N 1
ATOM 698 C CA . TYR A 1 115 ? -19.795 4.880 0.173 1.00 29.57 93 TYR A CA 1
ATOM 699 C C . TYR A 1 115 ? -20.858 5.604 1.032 1.00 29.75 93 TYR A C 1
ATOM 700 O O . TYR A 1 115 ? -21.576 6.463 0.523 1.00 29.58 93 TYR A O 1
ATOM 709 N N . PRO A 1 116 ? -20.951 5.286 2.338 1.00 30.56 94 PRO A N 1
ATOM 710 C CA . PRO A 1 116 ? -21.930 6.041 3.123 1.00 31.20 94 PRO A CA 1
ATOM 711 C C . PRO A 1 116 ? -21.715 7.557 3.100 1.00 30.83 94 PRO A C 1
ATOM 712 O O . PRO A 1 116 ? -22.693 8.316 3.146 1.00 30.30 94 PRO A O 1
ATOM 716 N N . VAL A 1 117 ? -20.465 8.008 3.029 1.00 28.47 95 VAL A N 1
ATOM 717 C CA . VAL A 1 117 ? -20.240 9.457 2.973 1.00 28.51 95 VAL A CA 1
ATOM 718 C C . VAL A 1 117 ? -20.787 10.063 1.671 1.00 29.11 95 VAL A C 1
ATOM 719 O O . VAL A 1 117 ? -21.386 11.149 1.670 1.00 29.36 95 VAL A O 1
ATOM 723 N N . ARG A 1 118 ? -20.562 9.363 0.564 1.00 29.54 96 ARG A N 1
ATOM 724 C CA . ARG A 1 118 ? -21.118 9.777 -0.736 1.00 31.31 96 ARG A CA 1
ATOM 725 C C . ARG A 1 118 ? -22.637 9.837 -0.697 1.00 32.04 96 ARG A C 1
ATOM 726 O O . ARG A 1 118 ? -23.248 10.731 -1.282 1.00 33.09 96 ARG A O 1
ATOM 734 N N . VAL A 1 119 ? -23.240 8.880 0.003 1.00 32.29 97 VAL A N 1
ATOM 735 C CA . VAL A 1 119 ? -24.688 8.842 0.189 1.00 33.40 97 VAL A CA 1
ATOM 736 C C . VAL A 1 119 ? -25.175 10.035 1.016 1.00 34.26 97 VAL A C 1
ATOM 737 O O . VAL A 1 119 ? -26.170 10.669 0.658 1.00 34.23 97 VAL A O 1
ATOM 749 N N . HIS A 1 121 ? -23.699 12.952 1.395 1.00 31.51 99 HIS A N 1
ATOM 750 C CA . HIS A 1 121 ? -23.567 14.066 0.446 1.00 30.55 99 HIS A CA 1
ATOM 751 C C . HIS A 1 121 ? -24.792 14.199 -0.480 1.00 31.89 99 HIS A C 1
ATOM 752 O O . HIS A 1 121 ? -25.360 15.285 -0.624 1.00 32.24 99 HIS A O 1
ATOM 759 N N . ALA A 1 122 ? -25.212 13.088 -1.088 1.00 31.72 100 ALA A N 1
ATOM 760 C CA . ALA A 1 122 ? -26.302 13.119 -2.075 1.00 34.74 100 ALA A CA 1
ATOM 761 C C . ALA A 1 122 ? -27.652 13.335 -1.394 1.00 36.73 100 ALA A C 1
ATOM 762 O O . ALA A 1 122 ? -28.619 13.760 -2.026 1.00 36.20 100 ALA A O 1
ATOM 764 N N . LEU A 1 123 ? -27.706 13.048 -0.090 1.00 34.77 101 LEU A N 1
ATOM 765 C CA . LEU A 1 123 ? -28.884 13.346 0.713 1.00 36.50 101 LEU A CA 1
ATOM 766 C C . LEU A 1 123 ? -28.987 14.829 1.044 1.00 35.77 101 LEU A C 1
ATOM 767 O O . LEU A 1 123 ? -30.005 15.277 1.522 1.00 36.17 101 LEU A O 1
ATOM 772 N N . GLY A 1 124 ? -27.924 15.581 0.808 1.00 34.28 102 GLY A N 1
ATOM 773 C CA . GLY A 1 124 ? -27.927 16.998 1.139 1.00 36.23 102 GLY A CA 1
ATOM 774 C C . GLY A 1 124 ? -27.245 17.313 2.455 1.00 36.63 102 GLY A C 1
ATOM 775 O O . GLY A 1 124 ? -27.360 18.429 2.944 1.00 37.89 102 GLY A O 1
ATOM 776 N N . ILE A 1 125 ? -26.531 16.340 3.036 1.00 34.16 103 ILE A N 1
ATOM 777 C CA . ILE A 1 125 ? -25.788 16.589 4.277 1.00 33.50 103 ILE A CA 1
ATOM 778 C C . ILE A 1 125 ? -24.613 17.522 3.969 1.00 33.99 103 ILE A C 1
ATOM 779 O O . ILE A 1 125 ? -23.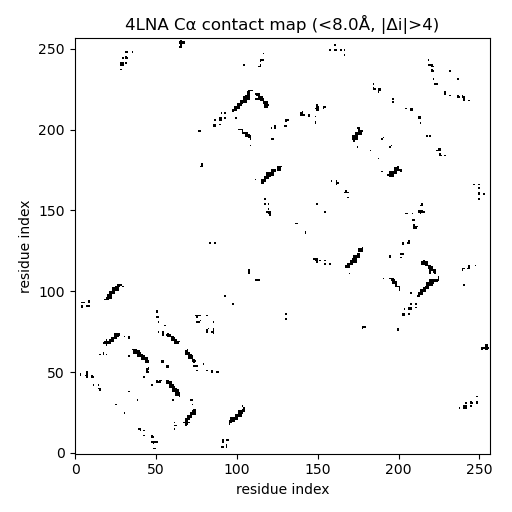840 17.248 3.058 1.00 33.47 103 ILE A O 1
ATOM 784 N N . GLN A 1 126 ? -24.495 18.623 4.709 1.00 35.53 104 GLN A N 1
ATOM 785 C CA . GLN A 1 126 ? -23.416 19.604 4.487 1.00 37.04 104 GLN A CA 1
ATOM 786 C C . GLN A 1 126 ? -22.347 19.564 5.595 1.00 37.82 104 GLN A C 1
ATOM 787 O O . GLN A 1 126 ? -21.171 19.883 5.351 1.00 38.50 104 GLN A O 1
ATOM 793 N N . THR A 1 127 ? -22.752 19.159 6.798 1.00 36.71 105 THR A N 1
ATOM 794 C CA . THR A 1 127 ? -21.838 19.109 7.935 1.00 35.93 105 THR A CA 1
ATOM 795 C C . THR A 1 127 ? -21.742 17.689 8.427 1.00 33.93 105 THR A C 1
ATOM 796 O O . THR A 1 127 ? -22.752 17.036 8.669 1.00 33.78 105 THR A O 1
ATOM 800 N N . LEU A 1 128 ? -20.511 17.211 8.559 1.00 33.11 106 LEU A N 1
ATOM 801 C CA . LEU A 1 128 ? -20.265 15.848 8.971 1.00 33.96 106 LEU A CA 1
ATOM 802 C C . LEU A 1 128 ? -19.455 15.838 10.263 1.00 34.75 106 LEU A C 1
ATOM 803 O O . LEU A 1 128 ? -18.376 16.460 10.339 1.00 34.23 106 LEU A O 1
ATOM 808 N N . LEU A 1 129 ? -19.978 15.137 11.265 1.00 34.41 107 LEU A N 1
ATOM 809 C CA . LEU A 1 129 ? -19.284 14.966 12.543 1.00 35.58 107 LEU A CA 1
ATOM 810 C C . LEU A 1 129 ? -18.868 13.518 12.646 1.00 35.93 107 LEU A C 1
ATOM 811 O O . LEU A 1 129 ? -19.703 12.606 12.549 1.00 36.06 107 LEU A O 1
ATOM 816 N N . VAL A 1 130 ? -17.564 13.304 12.804 1.00 33.97 108 VAL A N 1
ATOM 817 C CA . VAL A 1 130 ? -17.021 11.954 12.813 1.00 36.05 108 VAL A CA 1
ATOM 818 C C . VAL A 1 130 ? -16.330 11.731 14.146 1.00 34.90 108 VAL A C 1
ATOM 819 O O . VAL A 1 130 ? -15.535 12.557 14.584 1.00 32.91 108 VAL A O 1
ATOM 823 N N . SER A 1 131 ? -16.642 10.621 14.791 1.00 35.79 109 SER A N 1
ATOM 824 C CA . SER A 1 131 ? -15.991 10.249 16.035 1.00 33.84 109 SER A CA 1
ATOM 825 C C . SER A 1 131 ? -15.313 8.886 15.883 1.00 33.60 109 SER A C 1
ATOM 826 O O . SER A 1 131 ? -15.739 8.057 15.048 1.00 32.57 109 SER A O 1
ATOM 829 N N . ASN A 1 132 ? -14.273 8.640 16.690 1.00 30.57 110 ASN A N 1
ATOM 830 C CA . ASN A 1 132 ? -13.618 7.336 16.713 1.00 30.37 110 ASN A CA 1
ATOM 831 C C . ASN A 1 132 ? -12.919 7.084 18.038 1.00 30.06 110 ASN A C 1
ATOM 832 O O . ASN A 1 132 ? -12.891 7.959 18.903 1.00 29.35 110 ASN A O 1
ATOM 837 N N . ALA A 1 133 ? -12.379 5.875 18.194 1.00 30.82 111 ALA A N 1
ATOM 838 C CA . ALA A 1 133 ? -11.496 5.542 19.309 1.00 32.79 111 ALA A CA 1
ATOM 839 C C . ALA A 1 133 ? -10.074 5.549 18.778 1.00 31.43 111 ALA A C 1
ATOM 840 O O . ALA A 1 133 ? -9.841 5.164 17.640 1.00 31.36 111 ALA A O 1
ATOM 842 N N . ALA A 1 134 ? -9.119 6.004 19.590 1.00 30.20 112 ALA A N 1
ATOM 843 C CA . ALA A 1 134 ? -7.727 6.051 19.148 1.00 28.06 112 ALA A CA 1
ATOM 844 C C . ALA A 1 134 ? -6.786 5.806 20.311 1.00 28.15 112 ALA A C 1
ATOM 845 O O . ALA A 1 134 ? -7.160 6.037 21.461 1.00 29.97 112 ALA A O 1
ATOM 847 N N . GLY A 1 135 ? -5.579 5.326 20.000 1.00 26.72 113 GLY A N 1
ATOM 848 C CA . GLY A 1 135 ? -4.477 5.276 20.958 1.00 28.98 113 GLY A CA 1
ATOM 849 C C . GLY A 1 135 ? -3.815 6.642 21.136 1.00 29.31 113 GLY A C 1
ATOM 850 O O . GLY A 1 135 ? -3.508 7.305 20.159 1.00 29.21 113 GLY A O 1
ATOM 851 N N . GLY A 1 136 ? -3.576 7.056 22.384 1.00 29.04 114 GLY A N 1
ATOM 852 C CA . GLY A 1 136 ? -2.982 8.380 22.651 1.00 28.54 114 GLY A CA 1
ATOM 853 C C . GLY A 1 136 ? -1.470 8.269 22.683 1.00 29.89 114 GLY A C 1
ATOM 854 O O . GLY A 1 136 ? -0.944 7.424 23.407 1.00 29.87 114 GLY A O 1
ATOM 863 N N . ASN A 1 138 ? 0.439 11.449 22.517 1.00 31.67 116 ASN A N 1
ATOM 864 C CA . ASN A 1 138 ? 0.804 12.673 23.214 1.00 30.64 116 ASN A CA 1
ATOM 865 C C . ASN A 1 138 ? 0.924 12.400 24.730 1.00 31.03 116 ASN A C 1
ATOM 866 O O . ASN A 1 138 ? -0.032 11.915 25.340 1.00 31.15 116 ASN A O 1
ATOM 871 N N . PRO A 1 139 ? 2.100 12.708 25.344 1.00 34.51 117 PRO A N 1
ATOM 872 C CA . PRO A 1 139 ? 2.323 12.381 26.765 1.00 35.63 117 PRO A CA 1
ATOM 873 C C . PRO A 1 139 ? 1.353 13.016 27.759 1.00 34.78 117 PRO A C 1
ATOM 874 O O . PRO A 1 139 ? 1.230 12.497 28.867 1.00 34.62 117 PRO A O 1
ATOM 878 N N . THR A 1 140 ? 0.682 14.110 27.382 1.00 34.54 118 THR A N 1
ATOM 879 C CA . THR A 1 140 ? -0.315 14.759 28.264 1.00 36.26 118 THR A CA 1
ATOM 880 C C . THR A 1 140 ? -1.704 14.089 28.223 1.00 36.14 118 THR A C 1
ATOM 881 O O . THR A 1 140 ? -2.580 14.448 29.001 1.00 35.19 118 THR A O 1
ATOM 885 N N . PHE A 1 141 ? -1.911 13.151 27.304 1.00 33.24 119 PHE A N 1
ATOM 886 C CA . PHE A 1 141 ? -3.233 12.497 27.164 1.00 32.34 119 PHE A CA 1
ATOM 887 C C . PHE A 1 141 ? -3.462 11.448 28.247 1.00 33.83 119 PHE A C 1
ATOM 888 O O . PHE A 1 141 ? -2.526 10.742 28.655 1.00 33.75 119 PHE A O 1
ATOM 896 N N . GLN A 1 142 ? -4.704 11.337 28.703 1.00 33.77 120 GLN A N 1
ATOM 897 C CA . GLN A 1 142 ? -5.112 10.272 29.630 1.00 35.40 120 GLN A CA 1
ATOM 898 C C . GLN A 1 142 ? -6.243 9.482 28.997 1.00 34.86 120 GLN A C 1
ATOM 899 O O . GLN A 1 142 ? -6.932 10.015 28.120 1.00 32.32 120 GLN A O 1
ATOM 905 N N . THR A 1 143 ? -6.446 8.230 29.429 1.00 34.75 121 THR A N 1
ATOM 906 C CA . THR A 1 143 ? -7.565 7.422 28.903 1.00 35.89 121 THR A CA 1
ATOM 907 C C . THR A 1 143 ? -8.888 8.143 29.194 1.00 36.34 121 THR A C 1
ATOM 908 O O . THR A 1 143 ? -9.044 8.749 30.242 1.00 38.13 121 THR A O 1
ATOM 912 N N . SER A 1 144 ? -9.799 8.110 28.223 1.00 37.55 122 SER A N 1
ATOM 913 C CA . SER A 1 144 ? -11.092 8.807 28.263 1.00 38.80 122 SER A CA 1
ATOM 914 C C . SER A 1 144 ? -11.047 10.274 27.835 1.00 36.61 122 SER A C 1
ATOM 915 O O . SER A 1 144 ? -12.106 10.885 27.703 1.00 35.28 122 SER A O 1
ATOM 918 N N . ASP A 1 145 ? -9.853 10.839 27.595 1.00 35.73 123 ASP A N 1
ATOM 919 C CA . ASP A 1 145 ? -9.762 12.212 27.020 1.00 35.53 123 ASP A CA 1
ATOM 920 C C . ASP A 1 145 ? -10.455 12.303 25.668 1.00 33.83 123 ASP A C 1
ATOM 921 O O . ASP A 1 145 ? -10.394 11.352 24.885 1.00 31.92 123 ASP A O 1
ATOM 926 N N . LEU A 1 146 ? -11.079 13.451 25.385 1.00 32.57 124 LEU A N 1
ATOM 927 C CA . LEU A 1 146 ? -11.614 13.736 24.052 1.00 33.52 124 LEU A CA 1
ATOM 928 C C . LEU A 1 146 ? -10.604 14.601 23.306 1.00 32.59 124 LEU A C 1
ATOM 929 O O . LEU A 1 146 ? -10.137 15.601 23.845 1.00 31.70 124 LEU A O 1
ATOM 942 N N . VAL A 1 148 ? -10.071 16.642 19.790 1.00 29.78 126 VAL A N 1
ATOM 943 C CA . VAL A 1 148 ? -10.504 17.192 18.500 1.00 29.50 126 VAL A CA 1
ATOM 944 C C . VAL A 1 148 ? -9.403 16.942 17.481 1.00 30.39 126 VAL A C 1
ATOM 945 O O . VAL A 1 148 ? -8.205 17.132 17.776 1.00 30.92 126 VAL A O 1
ATOM 949 N N . ILE A 1 149 ? -9.794 16.464 16.310 1.00 27.95 127 ILE A N 1
ATOM 950 C CA . ILE A 1 149 ? -8.817 16.219 15.257 1.00 27.59 127 ILE A CA 1
ATOM 951 C C . ILE A 1 149 ? -8.658 17.525 14.504 1.00 29.53 127 ILE A C 1
ATOM 952 O O . ILE A 1 149 ? -9.613 17.997 13.856 1.00 30.88 127 ILE A O 1
ATOM 957 N N . ASP A 1 150 ? -7.484 18.141 14.605 1.00 28.74 128 ASP A N 1
ATOM 958 C CA . ASP A 1 150 ? -7.276 19.363 13.826 1.00 30.63 128 ASP A CA 1
ATOM 959 C C . ASP A 1 150 ? -6.527 19.157 12.499 1.00 27.91 128 ASP A C 1
ATOM 960 O O . ASP A 1 150 ? -6.501 20.072 11.665 1.00 26.90 128 ASP A O 1
ATOM 965 N N . ASP A 1 151 ? -5.935 17.965 12.321 1.00 26.52 129 ASP A N 1
ATOM 966 C CA . ASP A 1 151 ? -5.262 17.578 11.066 1.00 26.75 129 ASP A CA 1
ATOM 967 C C . ASP A 1 151 ? -5.045 16.071 11.053 1.00 26.32 129 ASP A C 1
ATOM 968 O O . ASP A 1 151 ? -5.216 15.428 12.075 1.00 26.46 129 ASP A O 1
ATOM 973 N N . HIS A 1 152 ? -4.663 15.502 9.908 1.00 26.07 130 HIS A N 1
ATOM 974 C CA . HIS A 1 152 ? -4.375 14.066 9.877 1.00 24.30 130 HIS A CA 1
ATOM 975 C C . HIS A 1 152 ? -3.189 13.723 8.992 1.00 25.28 130 HIS A C 1
ATOM 976 O O . HIS A 1 152 ? -2.699 14.571 8.209 1.00 26.36 130 HIS A O 1
ATOM 983 N N . ILE A 1 153 ? -2.707 12.490 9.154 1.00 26.39 131 ILE A N 1
ATOM 984 C CA . ILE A 1 153 ? -1.705 11.897 8.279 1.00 25.16 131 ILE A CA 1
ATOM 985 C C . ILE A 1 153 ? -2.374 10.690 7.617 1.00 26.09 131 ILE A C 1
ATOM 986 O O . ILE A 1 153 ? -2.837 9.786 8.310 1.00 23.71 131 ILE A O 1
ATOM 991 N N . SER A 1 154 ? -2.438 10.695 6.281 1.00 26.45 132 SER A N 1
ATOM 992 C CA . SER A 1 154 ? -3.174 9.661 5.535 1.00 25.42 132 SER A CA 1
ATOM 993 C C . SER A 1 154 ? -2.277 8.741 4.716 1.00 26.37 132 SER A C 1
ATOM 994 O O . SER A 1 154 ? -2.762 7.790 4.097 1.00 26.96 132 SER A O 1
ATOM 997 N N . LEU A 1 155 ? -0.983 9.022 4.712 1.00 27.95 133 LEU A N 1
ATOM 998 C CA . LEU A 1 155 ? -0.071 8.428 3.739 1.00 28.24 133 LEU A CA 1
ATOM 999 C C . LEU A 1 155 ? 0.297 6.985 4.019 1.00 28.54 133 LEU A C 1
ATOM 1000 O O . LEU A 1 155 ? 0.880 6.327 3.159 1.00 29.47 133 LEU A O 1
ATOM 1005 N N . LEU A 1 156 ? -0.075 6.462 5.182 1.00 27.99 134 LEU A N 1
ATOM 1006 C CA . LEU A 1 156 ? 0.101 5.017 5.415 1.00 30.47 134 LEU A CA 1
ATOM 1007 C C . LEU A 1 156 ? -1.036 4.170 4.839 1.00 32.59 134 LEU A C 1
ATOM 1008 O O . LEU A 1 156 ? -0.958 2.952 4.825 1.00 33.99 134 LEU A O 1
ATOM 1013 N N . LEU A 1 157 ? -2.113 4.804 4.402 1.00 30.89 135 LEU A N 1
ATOM 1014 C CA . LEU A 1 157 ? -3.240 4.015 3.946 1.00 33.03 135 LEU A CA 1
ATOM 1015 C C . LEU A 1 157 ? -2.900 3.401 2.588 1.00 36.08 135 LEU A C 1
ATOM 1016 O O . LEU A 1 157 ? -2.406 4.090 1.716 1.00 38.16 135 LEU A O 1
ATOM 1021 N N . PRO A 1 158 ? -3.140 2.095 2.430 1.00 39.06 136 PRO A N 1
ATOM 1022 C CA . PRO A 1 158 ? -2.568 1.373 1.307 1.00 45.12 136 PRO A CA 1
ATOM 1023 C C . PRO A 1 158 ? -3.391 1.523 0.036 1.00 43.66 136 PRO A C 1
ATOM 1024 O O . PRO A 1 158 ? -2.914 1.177 -1.047 1.00 47.57 136 PRO A O 1
ATOM 1028 N N . GLN A 1 159 ? -4.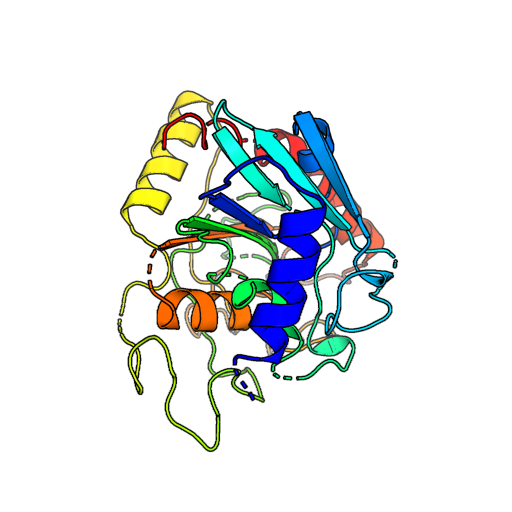611 2.031 0.172 1.00 37.56 137 GLN A N 1
ATOM 1029 C CA . GLN A 1 159 ? -5.521 2.191 -0.944 1.00 38.34 137 GLN A CA 1
ATOM 1030 C C . GLN A 1 159 ? -6.156 3.555 -0.673 1.00 36.71 137 GLN A C 1
ATOM 1031 O O . GLN A 1 159 ? -6.309 3.937 0.490 1.00 33.82 137 GLN A O 1
ATOM 1037 N N . ASN A 1 160 ? -6.462 4.292 -1.738 1.00 31.83 138 ASN A N 1
ATOM 1038 C CA . ASN A 1 160 ? -7.000 5.654 -1.651 1.00 31.58 138 ASN A CA 1
ATOM 1039 C C . ASN A 1 160 ? -8.410 5.681 -2.239 1.00 32.32 138 ASN A C 1
ATOM 1040 O O . ASN A 1 160 ? -8.605 5.258 -3.370 1.00 31.20 138 ASN A O 1
ATOM 1045 N N . PRO A 1 161 ? -9.400 6.176 -1.478 1.00 32.35 139 PRO A N 1
ATOM 1046 C CA . PRO A 1 161 ? -10.776 6.174 -1.970 1.00 32.65 139 PRO A CA 1
ATOM 1047 C C . PRO A 1 161 ? -11.034 7.084 -3.188 1.00 33.68 139 PRO A C 1
ATOM 1048 O O . PRO A 1 161 ? -12.080 6.978 -3.805 1.00 36.30 139 PRO A O 1
ATOM 1052 N N . LEU A 1 162 ? -10.090 7.942 -3.555 1.00 31.52 140 LEU A N 1
ATOM 1053 C CA . LEU A 1 162 ? -10.303 8.826 -4.704 1.00 32.54 140 LEU A CA 1
ATOM 1054 C C . LEU A 1 162 ? -9.699 8.326 -6.012 1.00 35.07 140 LEU A C 1
ATOM 1055 O O . LEU A 1 162 ? -9.841 8.975 -7.055 1.00 38.10 140 LEU A O 1
ATOM 1060 N N . ILE A 1 163 ? -9.039 7.182 -5.965 1.00 35.11 141 ILE A N 1
ATOM 1061 C CA . ILE A 1 163 ? -8.410 6.670 -7.160 1.00 40.95 141 ILE A CA 1
ATOM 1062 C C . ILE A 1 163 ? -9.494 5.989 -7.997 1.00 51.80 141 ILE A C 1
ATOM 1063 O O . ILE A 1 163 ? -9.978 4.902 -7.648 1.00 53.95 141 ILE A O 1
ATOM 1068 N N . CYS A 1 164 ? -9.879 6.699 -9.066 1.00 55.95 142 CYS A N 1
ATOM 1069 C CA A CYS A 1 164 ? -10.965 6.301 -9.953 0.70 64.24 142 CYS A CA 1
ATOM 1070 C CA B CYS A 1 164 ? -10.978 6.315 -9.954 0.30 58.04 142 CYS A CA 1
ATOM 1071 C C . CYS A 1 164 ? -10.528 6.468 -11.409 1.00 64.34 142 CYS A C 1
ATOM 1072 O O . CYS A 1 164 ? -9.799 7.417 -11.732 1.00 60.05 142 CYS A O 1
ATOM 1077 N N . PRO A 1 165 ? -10.965 5.541 -12.307 1.00 73.26 143 PRO A N 1
ATOM 1078 C CA . PRO A 1 165 ? -10.570 5.716 -13.715 1.00 78.50 143 PRO A CA 1
ATOM 1079 C C . PRO A 1 165 ? -11.161 6.985 -14.353 1.00 82.58 143 PRO A C 1
ATOM 1080 O O . PRO A 1 165 ? -10.601 7.507 -15.323 1.00 84.75 143 PRO A O 1
ATOM 1084 N N . ASN A 1 166 ? -12.267 7.476 -13.793 1.00 82.27 144 ASN A N 1
ATOM 1085 C CA . ASN A 1 166 ? -12.936 8.677 -14.289 1.00 81.21 144 ASN A CA 1
ATOM 1086 C C . ASN A 1 166 ? -12.916 9.836 -13.293 1.00 78.71 144 ASN A C 1
ATOM 1087 O O . ASN A 1 166 ? -13.068 9.610 -12.084 1.00 73.81 144 ASN A O 1
ATOM 1092 N N . PRO A 1 167 ? -12.740 11.081 -13.801 1.00 75.93 145 PRO A N 1
ATOM 1093 C CA . PRO A 1 167 ? -12.814 12.309 -12.995 1.00 72.44 145 PRO A CA 1
ATOM 1094 C C . PRO A 1 167 ? -14.156 12.421 -12.242 1.00 67.87 145 PRO A C 1
ATOM 1095 O O . PRO A 1 167 ? -15.183 11.943 -12.751 1.00 65.15 145 PRO A O 1
ATOM 1099 N N . PRO A 1 168 ? -14.15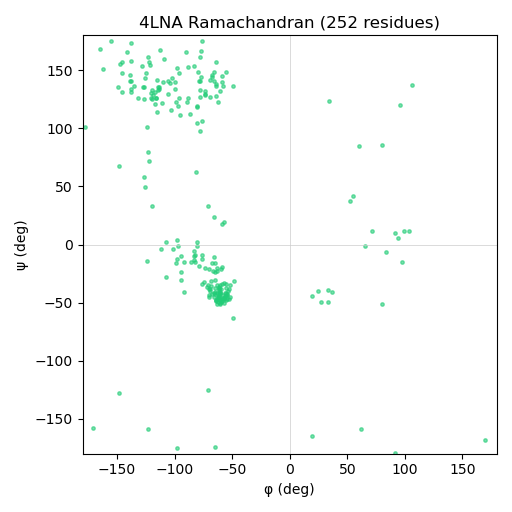2 13.045 -11.043 1.00 58.20 146 PRO A N 1
ATOM 1100 C CA . PRO A 1 168 ? -15.357 13.065 -10.201 1.00 53.90 146 PRO A CA 1
ATOM 1101 C C . PRO A 1 168 ? -16.487 13.885 -10.815 1.00 53.09 146 PRO A C 1
ATOM 1102 O O . PRO A 1 168 ? -16.234 14.914 -11.449 1.00 51.43 146 PRO A O 1
ATOM 1106 N N . ILE A 1 169 ? -17.722 13.435 -10.624 1.00 55.46 147 ILE A N 1
ATOM 1107 C CA . ILE A 1 169 ? -18.892 14.241 -10.995 1.00 54.71 147 ILE A CA 1
ATOM 1108 C C . ILE A 1 169 ? -18.902 15.505 -10.124 1.00 51.32 147 ILE A C 1
ATOM 1109 O O . ILE A 1 169 ? -19.018 16.613 -10.647 1.00 51.14 147 ILE A O 1
ATOM 1114 N N . PHE A 1 170 ? -18.732 15.337 -8.807 1.00 46.10 148 PHE A N 1
ATOM 1115 C CA . PHE A 1 170 ? -18.641 16.481 -7.884 1.00 44.61 148 PHE A CA 1
ATOM 1116 C C . PHE A 1 170 ? -17.205 16.696 -7.413 1.00 45.21 148 PHE A C 1
ATOM 1117 O O . PHE A 1 170 ? -16.485 15.732 -7.159 1.00 46.61 148 PHE A O 1
ATOM 1125 N N . GLY A 1 171 ? -16.805 17.957 -7.312 1.00 42.49 149 GLY A N 1
ATOM 1126 C CA . GLY A 1 171 ? -15.558 18.344 -6.669 1.00 43.72 149 GLY A CA 1
ATOM 1127 C C . GLY A 1 171 ? -14.367 18.445 -7.590 1.00 42.46 149 GLY A C 1
ATOM 1128 O O . GLY A 1 171 ? -14.470 18.241 -8.794 1.00 40.26 149 GLY A O 1
ATOM 1129 N N . ASP A 1 172 ? -13.224 18.780 -7.009 1.00 41.28 150 ASP A N 1
ATOM 1130 C CA . ASP A 1 172 ? -11.982 18.913 -7.761 1.00 37.77 150 ASP A CA 1
ATOM 1131 C C . ASP A 1 172 ? -11.312 17.558 -7.959 1.00 34.28 150 ASP A C 1
ATOM 1132 O O . ASP A 1 172 ? -11.480 16.621 -7.134 1.00 32.25 150 ASP A O 1
ATOM 1137 N N . ARG A 1 173 ? -10.531 17.462 -9.035 1.00 35.20 151 ARG A N 1
ATOM 1138 C CA . ARG A 1 173 ? -9.698 16.284 -9.277 1.00 37.38 151 ARG A CA 1
ATOM 1139 C C . ARG A 1 173 ? -8.617 16.115 -8.215 1.00 32.59 151 ARG A C 1
ATOM 1140 O O . ARG A 1 173 ? -8.330 15.003 -7.791 1.00 30.88 151 ARG A O 1
ATOM 1148 N N . PHE A 1 174 ? -8.004 17.223 -7.806 1.00 31.30 152 PHE A N 1
ATOM 1149 C CA . PHE A 1 174 ? -6.917 17.186 -6.841 1.00 30.99 152 PHE A CA 1
ATOM 1150 C C . PHE A 1 174 ? -7.285 18.053 -5.664 1.00 30.29 152 PHE A C 1
ATOM 1151 O O . PHE A 1 174 ? -6.814 19.181 -5.584 1.00 31.31 152 PHE A O 1
ATOM 1159 N N . PRO A 1 175 ? -8.115 17.538 -4.743 1.00 31.08 153 PRO A N 1
ATOM 1160 C CA . PRO A 1 175 ? -8.608 18.474 -3.730 1.00 33.02 153 PRO A CA 1
ATOM 1161 C C . PRO A 1 175 ? -7.554 18.968 -2.736 1.00 30.52 153 PRO A C 1
ATOM 1162 O O . PRO A 1 175 ? -6.677 18.222 -2.307 1.00 27.54 153 PRO A O 1
ATOM 1166 N N . ASP A 1 176 ? -7.655 20.242 -2.393 1.00 31.49 154 ASP A N 1
ATOM 1167 C CA . ASP A 1 176 ? -6.796 20.859 -1.397 1.00 32.36 154 ASP A CA 1
ATOM 1168 C C . ASP A 1 176 ? -7.050 20.224 -0.016 1.00 30.00 154 ASP A C 1
ATOM 1169 O O . ASP A 1 176 ? -8.188 19.965 0.341 1.00 27.43 154 ASP A O 1
ATOM 1182 N N . SER A 1 178 ? -5.430 21.566 2.896 1.00 31.64 156 SER A N 1
ATOM 1183 C CA . SER A 1 178 ? -4.881 22.509 3.890 1.00 32.99 156 SER A CA 1
ATOM 1184 C C . SER A 1 178 ? -5.803 22.752 5.093 1.00 33.75 156 SER A C 1
ATOM 1185 O O . SER A 1 178 ? -5.346 23.254 6.114 1.00 34.79 156 SER A O 1
ATOM 1188 N N . GLU A 1 179 ? -7.080 22.373 4.995 1.00 31.35 157 GLU A N 1
ATOM 1189 C CA . GLU A 1 179 ? -7.990 22.508 6.141 1.00 30.86 157 GLU A CA 1
ATOM 1190 C C . GLU A 1 179 ? -9.042 21.414 6.126 1.00 31.31 157 GLU A C 1
ATOM 1191 O O . GLU A 1 179 ? -10.223 21.698 5.922 1.00 32.12 157 GLU A O 1
ATOM 1197 N N . PRO A 1 180 ? -8.627 20.146 6.335 1.00 30.43 158 PRO A N 1
ATOM 1198 C CA . PRO A 1 180 ? -9.619 19.064 6.225 1.00 29.58 158 PRO A CA 1
ATOM 1199 C C . PRO A 1 180 ? -10.640 19.046 7.358 1.00 30.63 158 PRO A C 1
ATOM 1200 O O . PRO A 1 180 ? -11.732 18.507 7.171 1.00 31.22 158 PRO A O 1
ATOM 1204 N N . TYR A 1 181 ? -10.306 19.666 8.495 1.00 29.39 159 TYR A N 1
ATOM 1205 C CA . TYR A 1 181 ? -11.227 19.796 9.634 1.00 29.96 159 TYR A CA 1
ATOM 1206 C C . TYR A 1 181 ? -11.513 21.277 9.792 1.00 31.01 159 TYR A C 1
ATOM 1207 O O . TYR A 1 181 ? -10.613 22.049 10.086 1.00 31.24 159 TYR A O 1
ATOM 1216 N N . ARG A 1 182 ? -12.753 21.678 9.557 1.00 32.33 160 ARG A N 1
ATOM 1217 C CA . ARG A 1 182 ? -13.056 23.099 9.434 1.00 35.36 160 ARG A CA 1
ATOM 1218 C C . ARG A 1 182 ? -12.788 23.849 10.748 1.00 36.12 160 ARG A C 1
ATOM 1219 O O . ARG A 1 182 ? -13.253 23.437 11.814 1.00 35.48 160 ARG A O 1
ATOM 1227 N N . LYS A 1 183 ? -12.021 24.930 10.668 1.00 36.66 161 LYS A N 1
ATOM 1228 C CA . LYS A 1 183 ? -11.659 25.719 11.859 1.00 39.39 161 LYS A CA 1
ATOM 1229 C C . LYS A 1 183 ? -12.868 26.191 12.681 1.00 40.81 161 LYS A C 1
ATOM 1230 O O . LYS A 1 183 ? -12.853 26.106 13.909 1.00 40.18 161 LYS A O 1
ATOM 1236 N N . SER A 1 184 ? -13.909 26.683 12.012 1.00 41.62 162 SER A N 1
ATOM 1237 C CA . SER A 1 184 ? -15.085 27.178 12.736 1.00 43.00 162 SER A CA 1
ATOM 1238 C C . SER A 1 184 ? -15.695 26.067 13.605 1.00 42.01 162 SER A C 1
ATOM 1239 O O . SER A 1 184 ? -16.177 26.326 14.699 1.00 42.64 162 SER A O 1
ATOM 1242 N N . LEU A 1 185 ? -15.636 24.822 13.140 1.00 36.99 163 LEU A N 1
ATOM 1243 C CA . LEU A 1 185 ? -16.206 23.730 13.917 1.00 37.40 163 LEU A CA 1
ATOM 1244 C C . LEU A 1 185 ? -15.317 23.342 15.092 1.00 36.25 163 LEU A C 1
ATOM 1245 O O . LEU A 1 185 ? -15.815 22.942 16.137 1.00 35.49 163 LEU A O 1
ATOM 1250 N N . ILE A 1 186 ? -14.004 23.456 14.904 1.00 36.64 164 ILE A N 1
ATOM 1251 C CA . ILE A 1 186 ? -13.042 23.259 15.988 1.00 35.85 164 ILE A CA 1
ATOM 1252 C C . ILE A 1 186 ? -13.256 24.336 17.067 1.00 37.09 164 ILE A C 1
ATOM 1253 O O . ILE A 1 186 ? 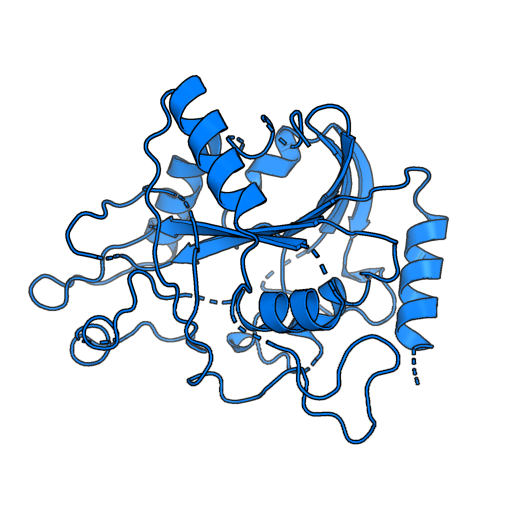-13.336 24.020 18.256 1.00 37.87 164 ILE A O 1
ATOM 1258 N N . ASP A 1 187 ? -13.359 25.594 16.648 1.00 37.42 165 ASP A N 1
ATOM 1259 C CA . ASP A 1 187 ? -13.582 26.685 17.599 1.00 40.63 165 ASP A CA 1
ATOM 1260 C C . ASP A 1 187 ? -14.883 26.495 18.364 1.00 41.68 165 ASP A C 1
ATOM 1261 O O . ASP A 1 187 ? -14.951 26.747 19.568 1.00 43.43 165 ASP A O 1
ATOM 1266 N N . LEU A 1 188 ? -15.914 26.052 17.655 1.00 40.70 166 LEU A N 1
ATOM 1267 C CA . LEU A 1 188 ? -17.211 25.805 18.260 1.00 41.65 166 LEU A CA 1
ATOM 1268 C C . LEU A 1 188 ? -17.098 24.725 19.337 1.00 41.47 166 LEU A C 1
ATOM 1269 O O . LEU A 1 188 ? -17.653 24.880 20.437 1.00 41.38 166 LEU A O 1
ATOM 1274 N N . ALA A 1 189 ? -16.383 23.641 19.016 1.00 37.34 167 ALA A N 1
ATOM 1275 C CA . ALA A 1 189 ? -16.128 22.555 19.976 1.00 36.47 167 ALA A CA 1
ATOM 1276 C C . ALA A 1 189 ? -15.536 23.115 21.268 1.00 37.74 167 ALA A C 1
ATOM 1277 O O . ALA A 1 189 ? -15.992 22.790 22.373 1.00 37.08 167 ALA A O 1
ATOM 1279 N N . PHE A 1 190 ? -14.546 23.986 21.113 1.00 37.56 168 PHE A N 1
ATOM 1280 C CA . PHE A 1 190 ? -13.847 24.531 22.263 1.00 39.00 168 PHE A CA 1
ATOM 1281 C C . PHE A 1 190 ? -14.700 25.504 23.051 1.00 40.19 168 PHE A C 1
ATOM 1282 O O . PHE A 1 190 ? -14.627 25.536 24.276 1.00 40.90 168 PHE A O 1
ATOM 1290 N N . SER A 1 191 ? -15.528 26.256 22.336 1.00 42.57 169 SER A N 1
ATOM 1291 C CA . SER A 1 191 ? -16.466 27.187 22.950 1.00 46.52 169 SER A CA 1
ATOM 1292 C C . SER A 1 191 ? -17.483 26.432 23.821 1.00 46.79 169 SER A C 1
ATOM 1293 O O . SER A 1 191 ? -17.680 26.757 24.993 1.00 47.37 169 SER A O 1
ATOM 1296 N N . VAL A 1 192 ? -18.112 25.412 23.241 1.00 45.94 170 VAL A N 1
ATOM 1297 C CA . VAL A 1 192 ? -19.082 24.582 23.942 1.00 45.74 170 VAL A CA 1
ATOM 1298 C C . VAL A 1 192 ? -18.433 23.886 25.139 1.00 47.72 170 VAL A C 1
ATOM 1299 O O . VAL A 1 192 ? -18.995 23.892 26.242 1.00 49.66 170 VAL A O 1
ATOM 1303 N N . ALA A 1 193 ? -17.240 23.331 24.935 1.00 44.33 171 ALA A N 1
ATOM 1304 C CA . ALA A 1 193 ? -16.530 22.604 25.995 1.00 44.43 171 ALA A CA 1
ATOM 1305 C C . ALA A 1 193 ? -16.191 23.492 27.202 1.00 47.03 171 ALA A C 1
ATOM 1306 O O . ALA A 1 193 ? -16.259 23.040 28.348 1.00 46.31 171 ALA A O 1
ATOM 1308 N N . ALA A 1 194 ? -15.818 24.742 26.938 1.00 47.08 172 ALA A N 1
ATOM 1309 C CA . ALA A 1 194 ? -15.477 25.671 28.006 1.00 49.43 172 ALA A CA 1
ATOM 1310 C C . ALA A 1 194 ? -16.746 25.991 28.801 1.00 56.26 172 ALA A C 1
ATOM 1311 O O . ALA A 1 194 ? -16.729 26.004 30.036 1.00 59.63 172 ALA A O 1
ATOM 1313 N N . GLU A 1 195 ? -17.842 26.201 28.075 1.00 56.87 173 GLU A N 1
ATOM 1314 C CA . GLU A 1 195 ? -19.142 26.493 28.650 1.00 62.05 173 GLU A CA 1
ATOM 1315 C C . GLU A 1 195 ? -19.683 25.342 29.495 1.00 61.61 173 GLU A C 1
ATOM 1316 O O . GLU A 1 195 ? -20.327 25.578 30.505 1.00 60.59 173 GLU A O 1
ATOM 1322 N N . LEU A 1 196 ? -19.411 24.105 29.094 1.00 59.15 174 LEU A N 1
ATOM 1323 C CA . LEU A 1 196 ? -19.892 22.936 29.838 1.00 58.20 174 LEU A CA 1
ATOM 1324 C C . LEU A 1 196 ? -18.839 22.347 30.771 1.00 55.87 174 LEU A C 1
ATOM 1325 O O . LEU A 1 196 ? -19.074 21.311 31.389 1.00 56.43 174 LEU A O 1
ATOM 1330 N N . ASP A 1 197 ? -17.678 22.995 30.855 1.00 55.18 175 ASP A N 1
ATOM 1331 C CA . ASP A 1 197 ? -16.530 22.488 31.623 1.00 56.21 175 ASP A CA 1
ATOM 1332 C C . ASP A 1 197 ? -16.072 21.073 31.259 1.00 54.98 175 ASP A C 1
ATOM 1333 O O . ASP A 1 197 ? -15.748 20.261 32.136 1.00 53.51 175 ASP A O 1
ATOM 1338 N N . ILE A 1 198 ? -16.041 20.791 29.958 1.00 52.53 176 ILE A N 1
ATOM 1339 C CA . ILE A 1 198 ? -15.516 19.534 29.457 1.00 51.33 176 ILE A CA 1
ATOM 1340 C C . ILE A 1 198 ? -14.077 19.786 29.036 1.00 51.13 176 ILE A C 1
ATOM 1341 O O . ILE A 1 198 ? -13.830 20.621 28.162 1.00 51.52 176 ILE A O 1
ATOM 1346 N N . PRO A 1 199 ? -13.116 19.081 29.663 1.00 49.00 177 PRO A N 1
ATOM 1347 C CA . PRO A 1 199 ? -11.735 19.258 29.230 1.00 47.97 177 PRO A CA 1
ATOM 1348 C C . PRO A 1 199 ? -11.639 18.756 27.789 1.00 46.98 177 PRO A C 1
ATOM 1349 O O . PRO A 1 199 ? -12.280 17.758 27.428 1.00 46.40 177 PRO A O 1
ATOM 1353 N N . LEU A 1 200 ? -10.918 19.470 26.943 1.00 44.65 178 LEU A N 1
ATOM 1354 C CA . LEU A 1 200 ? -10.859 19.058 25.543 1.00 41.21 178 LEU A CA 1
ATOM 1355 C C . LEU A 1 200 ? -9.454 19.204 25.060 1.00 39.20 178 LEU A C 1
ATOM 1356 O O . LEU A 1 200 ? -8.842 20.236 25.298 1.00 40.60 178 LEU A O 1
ATOM 1361 N N . LYS A 1 201 ? -8.928 18.158 24.419 1.00 38.49 179 LYS A N 1
ATOM 1362 C CA A LYS A 1 201 ? -7.611 18.181 23.766 0.70 36.90 179 LYS A CA 1
ATOM 1363 C CA B LYS A 1 201 ? -7.625 18.284 23.778 0.30 36.82 179 LYS A CA 1
ATOM 1364 C C . LYS A 1 201 ? -7.773 18.363 22.258 1.00 35.34 179 LYS A C 1
ATOM 1365 O O . LYS A 1 201 ? -8.888 18.263 21.728 1.00 32.07 179 LYS A O 1
ATOM 1376 N N . ARG A 1 202 ? -6.666 18.615 21.559 1.00 33.29 180 ARG A N 1
ATOM 1377 C CA . ARG A 1 202 ? -6.696 18.664 20.099 1.00 33.37 180 ARG A CA 1
ATOM 1378 C C . ARG A 1 202 ? -5.383 18.120 19.583 1.00 33.62 180 ARG A C 1
ATOM 1379 O O . ARG A 1 202 ? -4.384 18.120 20.309 1.00 35.28 180 ARG A O 1
ATOM 1387 N N . GLY A 1 203 ? -5.374 17.651 18.342 1.00 30.69 181 GLY A N 1
ATOM 1388 C CA . GLY A 1 203 ? -4.127 17.195 17.758 1.00 29.93 181 GLY A CA 1
ATOM 1389 C C . GLY A 1 203 ? -4.285 16.460 16.445 1.00 27.84 181 GLY A C 1
ATOM 1390 O O . GLY A 1 203 ? -5.371 16.456 15.828 1.00 27.94 181 GLY A O 1
ATOM 1391 N N . VAL A 1 204 ? -3.185 15.840 16.044 1.00 26.34 182 VAL A N 1
ATOM 1392 C CA . VAL A 1 204 ? -3.030 15.208 14.739 1.00 25.68 182 VAL A CA 1
ATOM 1393 C C . VAL A 1 204 ? -3.340 13.728 14.879 1.00 24.42 182 VAL A C 1
ATOM 1394 O O . VAL A 1 204 ? -2.756 13.028 15.727 1.00 24.38 182 VAL A O 1
ATOM 1398 N N . TYR A 1 205 ? -4.261 13.266 14.044 1.00 24.67 183 TYR A N 1
ATOM 1399 C CA . TYR A 1 205 ? -4.635 11.850 13.988 1.00 26.58 183 TYR A CA 1
ATOM 1400 C C . TYR A 1 205 ? -3.945 11.155 12.817 1.00 26.73 183 TYR A C 1
ATOM 1401 O O . TYR A 1 205 ? -3.945 11.672 11.703 1.00 28.34 183 TYR A O 1
ATOM 1410 N N . VAL A 1 206 ? -3.373 9.981 13.067 1.00 25.13 184 VAL A N 1
ATOM 1411 C CA . VAL A 1 206 ? -2.821 9.165 11.988 1.00 25.21 184 VAL A CA 1
ATOM 1412 C C . VAL A 1 206 ? -3.612 7.858 11.837 1.00 27.21 184 VAL A C 1
ATOM 1413 O O . VAL A 1 206 ? -3.920 7.178 12.827 1.00 27.34 184 VAL A O 1
ATOM 1417 N N . SER A 1 207 ? -3.956 7.551 10.583 1.00 25.85 185 SER A N 1
ATOM 1418 C CA A SER A 1 207 ? -4.696 6.348 10.248 0.70 27.21 185 SER A CA 1
ATOM 1419 C CA B SER A 1 207 ? -4.700 6.341 10.249 0.30 25.96 185 SER A CA 1
ATOM 1420 C C . SER A 1 207 ? -3.749 5.221 9.872 1.00 26.79 185 SER A C 1
ATOM 1421 O O . SER A 1 207 ? -2.815 5.423 9.078 1.00 28.19 185 SER A O 1
ATOM 1426 N N . VAL A 1 208 ? -3.990 4.043 10.437 1.00 24.81 186 VAL A N 1
ATOM 1427 C CA . VAL A 1 208 ? -3.291 2.826 10.060 1.00 26.74 186 VAL A CA 1
ATOM 1428 C C . VAL A 1 208 ? -4.376 1.833 9.641 1.00 27.50 186 VAL A C 1
ATOM 1429 O O . VAL A 1 208 ? -5.558 2.052 9.934 1.00 27.80 186 VAL A O 1
ATOM 1433 N N . THR A 1 209 ? -4.019 0.784 8.910 1.00 26.82 187 THR A N 1
ATOM 1434 C CA . THR A 1 209 ? -5.024 -0.228 8.561 1.00 28.68 187 THR A CA 1
ATOM 1435 C C . THR A 1 209 ? -5.445 -1.100 9.749 1.00 27.79 187 THR A C 1
ATOM 1436 O O . THR A 1 209 ? -6.602 -1.505 9.836 1.00 29.28 187 THR A O 1
ATOM 1440 N N . GLY A 1 210 ? -4.500 -1.430 10.627 1.00 28.14 188 GLY A N 1
ATOM 1441 C CA . GLY A 1 210 ? -4.677 -2.569 11.552 1.00 28.57 188 GLY A CA 1
ATOM 1442 C C . GLY A 1 210 ? -4.835 -3.874 10.764 1.00 28.95 188 GLY A C 1
ATOM 1443 O O . GLY A 1 210 ? -4.489 -3.928 9.582 1.00 28.14 188 GLY A O 1
ATOM 1444 N N . PRO A 1 211 ? -5.433 -4.919 11.373 1.00 28.52 189 PRO A N 1
ATOM 1445 C CA . PRO A 1 211 ? -6.098 -4.898 12.665 1.00 28.18 189 PRO A CA 1
ATOM 1446 C C . PRO A 1 211 ? -5.162 -5.108 13.862 1.00 27.86 189 PRO A C 1
ATOM 1447 O O . PRO A 1 211 ? -5.579 -4.821 14.976 1.00 28.51 189 PRO A O 1
ATOM 1451 N N . GLN A 1 212 ? -3.925 -5.581 13.663 1.00 25.74 190 GLN A N 1
ATOM 1452 C CA . GLN A 1 212 ? -2.993 -5.688 14.802 1.00 27.71 190 GLN A CA 1
ATOM 1453 C C . GLN A 1 212 ? -2.655 -4.289 15.339 1.00 27.71 190 GLN A C 1
ATOM 1454 O O . GLN A 1 212 ? -2.677 -3.306 14.589 1.00 27.16 190 GLN A O 1
ATOM 1460 N N . LEU A 1 213 ? -2.409 -4.190 16.642 1.00 27.27 191 LEU A N 1
ATOM 1461 C CA . LEU A 1 213 ? -2.033 -2.903 17.236 1.00 29.23 191 LEU A CA 1
ATOM 1462 C C . LEU A 1 213 ? -0.574 -2.608 16.880 1.00 28.04 191 LEU A C 1
ATOM 1463 O O . LEU A 1 213 ? 0.083 -3.424 16.255 1.00 26.89 191 LEU A O 1
ATOM 1468 N N . GLU A 1 214 ? -0.074 -1.435 17.245 1.00 27.35 192 GLU A N 1
ATOM 1469 C CA . GLU A 1 214 ? 1.242 -1.030 16.778 1.00 27.42 192 GLU A CA 1
ATOM 1470 C C . GLU A 1 214 ? 2.316 -1.539 17.733 1.00 27.63 192 GLU A C 1
ATOM 1471 O O . GLU A 1 214 ? 2.042 -1.738 18.938 1.00 27.46 192 GLU A O 1
ATOM 1477 N N . THR A 1 215 ? 3.521 -1.755 17.201 1.00 25.30 193 THR A N 1
ATOM 1478 C CA . THR A 1 215 ? 4.671 -2.113 18.015 1.00 25.34 193 THR A CA 1
ATOM 1479 C C . THR A 1 215 ? 5.195 -0.860 18.728 1.00 26.82 193 THR A C 1
ATOM 1480 O O . THR A 1 215 ? 4.813 0.278 18.389 1.00 25.66 193 THR A O 1
ATOM 1484 N N . ARG A 1 216 ? 6.057 -1.074 19.719 1.00 27.58 194 ARG A N 1
ATOM 1485 C CA . ARG A 1 216 ? 6.743 0.030 20.416 1.00 30.16 194 ARG A CA 1
ATOM 1486 C C . ARG A 1 216 ? 7.524 0.902 19.425 1.00 28.48 194 ARG A C 1
ATOM 1487 O O . ARG A 1 216 ? 7.453 2.127 19.470 1.00 27.31 194 ARG A O 1
ATOM 1495 N N . ALA A 1 217 ? 8.265 0.262 18.518 1.00 28.25 195 ALA A N 1
ATOM 1496 C CA . ALA A 1 217 ? 9.029 1.005 17.499 1.00 26.39 195 ALA A CA 1
ATOM 1497 C C . ALA A 1 217 ? 8.083 1.818 16.628 1.00 26.23 195 ALA A C 1
ATOM 1498 O O . ALA A 1 217 ? 8.410 2.944 16.227 1.00 25.90 195 ALA A O 1
ATOM 1500 N N . GLU A 1 218 ? 6.899 1.263 16.346 1.00 25.36 196 GLU A N 1
ATOM 1501 C CA . GLU A 1 218 ? 5.935 1.974 15.511 1.00 26.08 196 GLU A CA 1
ATOM 1502 C C . GLU A 1 218 ? 5.346 3.171 16.238 1.00 26.12 196 GLU A C 1
ATOM 1503 O O . GLU A 1 218 ? 5.270 4.230 15.667 1.00 25.58 196 GLU A O 1
ATOM 1509 N N . TYR A 1 219 ? 4.951 3.004 17.499 1.00 27.27 197 TYR A N 1
ATOM 1510 C CA . TYR A 1 219 ? 4.466 4.136 18.305 1.00 26.50 197 TYR A CA 1
ATOM 1511 C C . TYR A 1 219 ? 5.500 5.259 18.380 1.00 25.43 197 TYR A C 1
ATOM 1512 O O . TYR A 1 219 ? 5.159 6.428 18.238 1.00 25.56 197 TYR A O 1
ATOM 1521 N N . ARG A 1 220 ? 6.756 4.898 18.609 1.00 27.22 198 ARG A N 1
ATOM 1522 C CA . ARG A 1 220 ? 7.839 5.881 18.685 1.00 29.26 198 ARG A CA 1
ATOM 1523 C C . ARG A 1 220 ? 7.942 6.679 17.374 1.00 29.08 198 ARG A C 1
ATOM 1524 O O . ARG A 1 220 ? 8.048 7.919 17.377 1.00 27.57 198 ARG A O 1
ATOM 1540 N N . LEU A 1 222 ? 5.660 7.008 14.884 1.00 23.45 200 LEU A N 1
ATOM 1541 C CA . LEU A 1 222 ? 4.461 7.777 14.593 1.00 24.85 200 LEU A CA 1
ATOM 1542 C C . LEU A 1 222 ? 4.422 9.079 15.379 1.00 25.69 200 LEU A C 1
ATOM 1543 O O . LEU A 1 222 ? 4.035 10.141 14.855 1.00 26.43 200 LEU A O 1
ATOM 1548 N N . ARG A 1 223 ? 4.844 8.999 16.634 1.00 25.41 201 ARG A N 1
ATOM 1549 C CA . ARG A 1 223 ? 4.936 10.187 17.491 1.00 26.96 201 ARG A CA 1
ATOM 1550 C C . ARG A 1 223 ? 5.971 11.166 16.937 1.00 26.97 201 ARG A C 1
ATOM 1551 O O . ARG A 1 223 ? 5.708 12.343 16.812 1.00 26.40 201 ARG A O 1
ATOM 1559 N N . GLN A 1 224 ? 7.142 10.649 16.591 1.00 27.23 202 GLN A N 1
ATOM 1560 C CA . GLN A 1 224 ? 8.194 11.418 15.963 1.00 29.25 202 GLN A CA 1
ATOM 1561 C C . GLN A 1 224 ? 7.712 12.118 14.677 1.00 29.75 202 GLN A C 1
ATOM 1562 O O . GLN A 1 224 ? 8.132 13.235 14.386 1.00 28.51 202 GLN A O 1
ATOM 1568 N N . TRP A 1 225 ? 6.845 11.458 13.900 1.00 29.36 203 TRP A N 1
ATOM 1569 C CA . TRP A 1 225 ? 6.265 12.096 12.700 1.00 28.99 203 TRP A CA 1
ATOM 1570 C C . TRP A 1 225 ? 5.377 13.276 13.037 1.00 30.35 203 TRP A C 1
ATOM 1571 O O . TRP A 1 225 ? 5.024 14.054 12.157 1.00 33.43 203 TRP A O 1
ATOM 1582 N N . GLY A 1 226 ? 4.984 13.383 14.300 1.00 30.65 204 GLY A N 1
ATOM 1583 C CA . GLY A 1 226 ? 4.085 14.460 14.756 1.00 29.67 204 GLY A CA 1
ATOM 1584 C C . GLY A 1 226 ? 2.634 14.035 14.991 1.00 30.06 204 GLY A C 1
ATOM 1585 O O . GLY A 1 226 ? 1.780 14.886 15.192 1.00 30.40 204 GLY A O 1
ATOM 1586 N N . ALA A 1 227 ? 2.337 12.731 15.005 1.00 27.25 205 ALA A N 1
ATOM 1587 C CA . ALA A 1 227 ? 0.975 12.296 15.350 1.00 26.99 205 ALA A CA 1
ATOM 1588 C C . ALA A 1 227 ? 0.713 12.341 16.860 1.00 27.90 205 ALA A C 1
ATOM 1589 O O . ALA A 1 227 ? 1.580 11.988 17.662 1.00 28.34 205 ALA A O 1
ATOM 1591 N N . ASP A 1 228 ? -0.485 12.768 17.238 1.00 26.11 206 ASP A N 1
ATOM 1592 C CA . ASP A 1 228 ? -0.931 12.705 18.637 1.00 27.59 206 ASP A CA 1
ATOM 1593 C C . ASP A 1 228 ? -1.743 11.459 19.006 1.00 27.59 206 ASP A C 1
ATOM 1594 O O . ASP A 1 228 ? -1.727 11.019 20.151 1.00 29.47 206 ASP A O 1
ATOM 1599 N N . ALA A 1 229 ? -2.480 10.927 18.040 1.00 26.69 207 ALA A N 1
ATOM 1600 C CA . ALA A 1 229 ? -3.395 9.79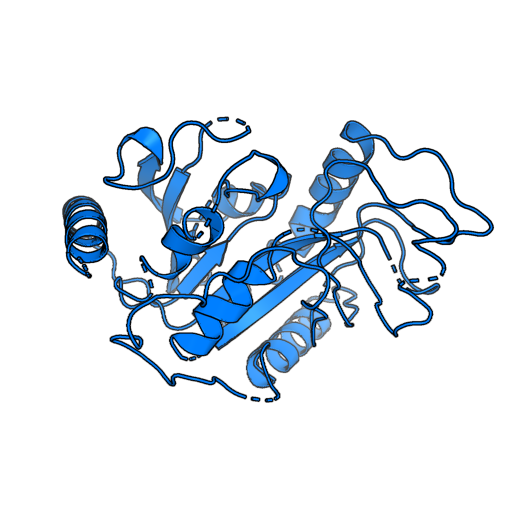8 18.270 1.00 27.18 207 ALA A CA 1
ATOM 1601 C C . ALA A 1 229 ? -3.373 8.961 17.011 1.00 26.65 207 ALA A C 1
ATOM 1602 O O . ALA A 1 229 ? -3.195 9.500 15.939 1.00 26.92 207 ALA A O 1
ATOM 1604 N N . VAL A 1 230 ? -3.533 7.649 17.152 1.00 26.16 208 VAL A N 1
ATOM 1605 C CA . VAL A 1 230 ? -3.510 6.718 16.023 1.00 25.48 208 VAL A CA 1
ATOM 1606 C C . VAL A 1 230 ? -4.779 5.847 16.081 1.00 26.55 208 VAL A C 1
ATOM 1607 O O . VAL A 1 230 ? -5.172 5.381 17.158 1.00 27.78 208 VAL A O 1
ATOM 1611 N N . GLY A 1 231 ? -5.431 5.646 14.939 1.00 25.15 209 GLY A N 1
ATOM 1612 C CA . GLY A 1 231 ? -6.628 4.808 14.894 1.00 25.25 209 GLY A CA 1
ATOM 1613 C C . GLY A 1 231 ? -6.741 4.112 13.557 1.00 26.33 209 GLY A C 1
ATOM 1614 O O . GLY A 1 231 ? -5.898 4.305 12.665 1.00 27.45 209 GLY A O 1
ATOM 1623 N N . SER A 1 233 ? -9.455 4.100 11.450 1.00 26.35 211 SER A N 1
ATOM 1624 C CA . SER A 1 233 ? -10.585 4.538 10.619 1.00 28.77 211 SER A CA 1
ATOM 1625 C C . SER A 1 233 ? -10.517 6.009 10.237 1.00 28.81 211 SER A C 1
ATOM 1626 O O . SER A 1 233 ? -9.455 6.648 10.346 1.00 28.38 211 SER A O 1
ATOM 1629 N N . THR A 1 234 ? -11.658 6.529 9.763 1.00 26.76 212 THR A N 1
ATOM 1630 C CA . THR A 1 234 ? -11.941 7.963 9.732 1.00 26.49 212 THR A CA 1
ATOM 1631 C C . THR A 1 234 ? -11.298 8.718 8.577 1.00 28.41 212 THR A C 1
ATOM 1632 O O . THR A 1 234 ? -11.980 9.451 7.851 1.00 28.53 212 THR A O 1
ATOM 1636 N N . VAL A 1 235 ? -9.994 8.550 8.394 1.00 27.10 213 VAL A N 1
ATOM 1637 C CA . VAL A 1 235 ? -9.291 9.351 7.401 1.00 26.64 213 VAL A CA 1
ATOM 1638 C C . VAL A 1 235 ? -9.892 9.209 5.973 1.00 26.77 213 VAL A C 1
ATOM 1639 O O . VAL A 1 235 ? -10.097 10.218 5.291 1.00 28.20 213 VAL A O 1
ATOM 1643 N N . PRO A 1 236 ? -10.186 7.963 5.523 1.00 26.64 214 PRO A N 1
ATOM 1644 C CA . PRO A 1 236 ? -10.801 7.828 4.188 1.00 25.17 214 PRO A CA 1
ATOM 1645 C C . PRO A 1 236 ? -12.102 8.656 4.050 1.00 25.93 214 PRO A C 1
ATOM 1646 O O . PRO A 1 236 ? -12.307 9.350 3.038 1.00 24.93 214 PRO A O 1
ATOM 1650 N N . GLU A 1 237 ? -12.951 8.591 5.075 1.00 27.04 215 GLU A N 1
ATOM 1651 C CA . GLU A 1 237 ? -14.211 9.323 5.103 1.00 29.96 215 GLU A CA 1
ATOM 1652 C C . GLU A 1 237 ? -13.990 10.822 5.015 1.00 26.71 215 GLU A C 1
ATOM 1653 O O . GLU A 1 237 ? -14.729 11.524 4.328 1.00 26.80 215 GLU A O 1
ATOM 1659 N N . VAL A 1 238 ? -12.984 11.307 5.729 1.00 25.84 216 VAL A N 1
ATOM 1660 C CA . VAL A 1 238 ? -12.701 12.741 5.781 1.00 25.36 216 VAL A CA 1
ATOM 1661 C C . VAL A 1 238 ? -12.188 13.223 4.423 1.00 26.37 216 VAL A C 1
ATOM 1662 O O . VAL A 1 238 ? -12.519 14.319 3.985 1.00 27.68 216 VAL A O 1
ATOM 1666 N N . ILE A 1 239 ? -11.379 12.396 3.762 1.00 25.20 217 ILE A N 1
ATOM 1667 C CA . ILE A 1 239 ? -10.865 12.714 2.429 1.00 25.49 217 ILE A CA 1
ATOM 1668 C C . ILE A 1 239 ? -12.011 12.852 1.427 1.00 25.87 217 ILE A C 1
ATOM 1669 O O . ILE A 1 239 ? -12.102 13.848 0.681 1.00 26.49 217 ILE A O 1
ATOM 1674 N N . VAL A 1 240 ? -12.895 11.870 1.428 1.00 25.64 218 VAL A N 1
ATOM 1675 C CA . VAL A 1 240 ? -14.061 11.912 0.546 1.00 26.96 218 VAL A CA 1
ATOM 1676 C C . VAL A 1 240 ? -14.999 13.066 0.903 1.00 27.03 218 VAL A C 1
ATOM 1677 O O . VAL A 1 240 ? -15.463 13.786 0.003 1.00 27.77 218 VAL A O 1
ATOM 1681 N N . ALA A 1 241 ? -15.232 13.287 2.200 1.00 26.51 219 ALA A N 1
ATOM 1682 C CA . ALA A 1 241 ? -16.122 14.390 2.614 1.00 27.41 219 ALA A CA 1
ATOM 1683 C C . ALA A 1 241 ? -15.580 15.742 2.133 1.00 27.70 219 ALA A C 1
ATOM 1684 O O . ALA A 1 241 ? -16.343 16.586 1.646 1.00 28.08 219 ALA A O 1
ATOM 1686 N N . ASN A 1 242 ? -14.263 15.938 2.249 1.00 27.74 220 ASN A N 1
ATOM 1687 C CA . ASN A 1 242 ? -13.630 17.192 1.806 1.00 30.40 220 ASN A CA 1
ATOM 1688 C C . ASN A 1 242 ? -13.640 17.349 0.296 1.00 32.59 220 ASN A C 1
ATOM 1689 O O . ASN A 1 242 ? -13.901 18.436 -0.238 1.00 32.48 220 ASN A O 1
ATOM 1694 N N . GLN A 1 243 ? -13.398 16.246 -0.405 1.00 29.02 221 GLN A N 1
ATOM 1695 C CA . GLN A 1 243 ? -13.466 16.294 -1.849 1.00 30.81 221 GLN A CA 1
ATOM 1696 C C . GLN A 1 243 ? -14.881 16.690 -2.312 1.00 30.80 221 GLN A C 1
ATOM 1697 O O . GLN A 1 243 ? -15.025 17.436 -3.277 1.00 28.61 221 GLN A O 1
ATOM 1703 N N . LEU A 1 244 ? -15.906 16.199 -1.601 1.00 30.01 222 LEU A N 1
ATOM 1704 C CA . LEU A 1 244 ? -17.282 16.529 -1.911 1.00 29.56 222 LEU A CA 1
ATOM 1705 C C . LEU A 1 244 ? -17.747 17.887 -1.380 1.00 32.32 222 LEU A C 1
ATOM 1706 O O . LEU A 1 244 ? -18.916 18.246 -1.553 1.00 37.13 222 LEU A O 1
ATOM 1711 N N . GLY A 1 245 ? -16.847 18.627 -0.742 1.00 30.51 223 GLY A N 1
ATOM 1712 C CA . GLY A 1 245 ? -17.129 19.994 -0.275 1.00 31.03 223 GLY A CA 1
ATOM 1713 C C . GLY A 1 245 ? -17.912 20.085 1.024 1.00 33.56 223 GLY A C 1
ATOM 1714 O O . GLY A 1 245 ? -18.484 21.132 1.347 1.00 33.82 223 GLY A O 1
ATOM 1723 N N . ASP A 1 247 ? -18.312 20.179 5.192 1.00 34.26 225 ASP A N 1
ATOM 1724 C CA . ASP A 1 247 ? -17.580 20.640 6.362 1.00 35.59 225 ASP A CA 1
ATOM 1725 C C . ASP A 1 247 ? -17.426 19.487 7.341 1.00 33.70 225 ASP A C 1
ATOM 1726 O O . ASP A 1 247 ? -18.419 18.883 7.729 1.00 32.66 225 ASP A O 1
ATOM 1731 N N . VAL A 1 248 ? -16.190 19.190 7.745 1.00 32.67 226 VAL A N 1
ATOM 1732 C CA . VAL A 1 248 ? -15.942 18.063 8.643 1.00 33.43 226 VAL A CA 1
ATOM 1733 C C . VAL A 1 248 ? -15.429 18.497 10.015 1.00 33.04 226 VAL A C 1
ATOM 1734 O O . VAL A 1 248 ? -14.538 19.347 10.114 1.00 30.67 226 VAL A O 1
ATOM 1738 N N . PHE A 1 249 ? -15.995 17.883 11.056 1.00 32.31 227 PHE A N 1
ATOM 1739 C CA . PHE A 1 249 ? -15.450 17.924 12.410 1.00 32.16 227 PHE A CA 1
ATOM 1740 C C . PHE A 1 249 ? -15.136 16.502 12.861 1.00 31.43 227 PHE A C 1
ATOM 1741 O O . PHE A 1 249 ? -15.954 15.606 12.696 1.00 32.29 227 PHE A O 1
ATOM 1749 N N . GLY A 1 250 ? -13.955 16.293 13.432 1.00 31.13 228 GLY A N 1
ATOM 1750 C CA . GLY A 1 250 ? -13.535 14.934 13.857 1.00 29.35 228 GLY A CA 1
ATOM 1751 C C . GLY A 1 250 ? -13.124 14.927 15.318 1.00 28.68 228 GLY A C 1
ATOM 1752 O O . GLY A 1 250 ? -12.564 15.905 15.808 1.00 29.16 228 GLY A O 1
ATOM 1753 N N . ILE A 1 251 ? -13.428 13.853 16.034 1.00 28.57 229 ILE A N 1
ATOM 1754 C CA . ILE A 1 251 ? -13.079 13.783 17.445 1.00 29.97 229 ILE A CA 1
ATOM 1755 C C . ILE A 1 251 ? -12.730 12.350 17.831 1.00 30.70 229 ILE A C 1
ATOM 1756 O O . ILE A 1 251 ? -13.454 11.402 17.484 1.00 29.91 229 ILE A O 1
ATOM 1761 N N . SER A 1 252 ? -11.604 12.192 18.515 1.00 28.75 230 SER A N 1
ATOM 1762 C CA . SER A 1 252 ? -11.202 10.884 19.001 1.00 30.32 230 SER A CA 1
ATOM 1763 C C . SER A 1 252 ? -11.437 10.752 20.493 1.00 32.34 230 SER A C 1
ATOM 1764 O O . SER A 1 252 ? -11.143 11.674 21.247 1.00 32.98 230 SER A O 1
ATOM 1767 N N . VAL A 1 253 ? -11.922 9.590 20.919 1.00 30.87 231 VAL A N 1
ATOM 1768 C CA . VAL A 1 253 ? -11.821 9.191 22.325 1.00 30.08 231 VAL A CA 1
ATOM 1769 C C . VAL A 1 253 ? -10.502 8.437 22.537 1.00 29.54 231 VAL A C 1
ATOM 1770 O O . VAL A 1 253 ? -10.236 7.430 21.870 1.00 28.94 231 VAL A O 1
ATOM 1774 N N . ILE A 1 254 ? -9.661 8.932 23.447 1.00 29.88 232 ILE A N 1
ATOM 1775 C CA . ILE A 1 254 ? -8.393 8.259 23.764 1.00 29.73 232 ILE A CA 1
ATOM 1776 C C . ILE A 1 254 ? -8.688 7.033 24.650 1.00 31.43 232 ILE A C 1
ATOM 1777 O O . ILE A 1 254 ? -9.018 7.183 25.809 1.00 34.72 232 ILE A O 1
ATOM 1782 N N . THR A 1 255 ? -8.600 5.830 24.084 1.00 31.22 233 THR A N 1
ATOM 1783 C CA . THR A 1 255 ? -9.081 4.623 24.766 1.00 31.40 233 THR A CA 1
ATOM 1784 C C . THR A 1 255 ? -7.941 3.864 25.429 1.00 31.65 233 THR A C 1
ATOM 1785 O O . THR A 1 255 ? -8.180 3.020 26.287 1.00 34.22 233 THR A O 1
ATOM 1789 N N . ASP A 1 256 ? -6.707 4.180 25.042 1.00 30.51 234 ASP A N 1
ATOM 1790 C CA . ASP A 1 256 ? -5.532 3.476 25.551 1.00 33.48 234 ASP A CA 1
ATOM 1791 C C . ASP A 1 256 ? -4.311 4.322 25.293 1.00 34.62 234 ASP A C 1
ATOM 1792 O O . ASP A 1 256 ? -4.281 5.103 24.339 1.00 34.03 234 ASP A O 1
ATOM 1797 N N . LEU A 1 257 ? -3.307 4.172 26.149 1.00 33.56 235 LEU A N 1
ATOM 1798 C CA . LEU A 1 257 ? -2.111 4.987 26.052 1.00 34.50 235 LEU A CA 1
ATOM 1799 C C . LEU A 1 257 ? -0.997 4.230 25.360 1.00 35.79 235 LEU A C 1
ATOM 1800 O O . LEU A 1 257 ? -0.805 3.023 25.566 1.00 37.65 235 LEU A O 1
ATOM 1805 N N . CYS A 1 258 ? -0.277 4.954 24.520 1.00 37.06 236 CYS A N 1
ATOM 1806 C CA . CYS A 1 258 ? 0.725 4.373 23.640 1.00 40.89 236 CYS A CA 1
ATOM 1807 C C . CYS A 1 258 ? 2.054 5.106 23.834 1.00 42.75 236 CYS A C 1
ATOM 1808 O O . CYS A 1 258 ? 2.607 5.708 22.903 1.00 40.91 236 CYS A O 1
ATOM 1811 N N . PHE A 1 259 ? 2.532 5.083 25.071 1.00 44.72 237 PHE A N 1
ATOM 1812 C CA . PHE A 1 259 ? 3.847 5.617 25.395 1.00 48.97 237 PHE A CA 1
ATOM 1813 C C . PHE A 1 259 ? 4.766 4.390 25.341 1.00 53.43 237 PHE A C 1
ATOM 1814 O O . PHE A 1 259 ? 4.620 3.473 26.164 1.00 56.26 237 PHE A O 1
ATOM 1822 N N . PRO A 1 260 ? 5.676 4.345 24.333 1.00 54.11 238 PRO A N 1
ATOM 1823 C CA . PRO A 1 260 ? 6.396 3.094 24.004 1.00 52.87 238 PRO A CA 1
ATOM 1824 C C . PRO A 1 260 ? 7.332 2.585 25.110 1.00 53.26 238 PRO A C 1
ATOM 1825 O O . PRO A 1 260 ? 7.512 1.368 25.231 1.00 50.56 238 PRO A O 1
ATOM 1829 N N . ASP A 1 261 ? 7.893 3.499 25.913 1.00 55.68 239 ASP A N 1
ATOM 1830 C CA . ASP A 1 261 ? 8.767 3.119 27.030 1.00 60.70 239 ASP A CA 1
ATOM 1831 C C . ASP A 1 261 ? 8.003 2.414 28.151 1.00 61.39 239 ASP A C 1
ATOM 1832 O O . ASP A 1 261 ? 8.561 1.548 28.839 1.00 58.94 239 ASP A O 1
ATOM 1837 N N . THR A 1 262 ? 6.732 2.782 28.326 1.00 61.73 240 THR A N 1
ATOM 1838 C CA . THR A 1 262 ? 5.880 2.198 29.377 1.00 59.72 240 THR A CA 1
ATOM 1839 C C . THR A 1 262 ? 4.637 1.491 28.804 1.00 60.97 240 THR A C 1
ATOM 1840 O O . THR A 1 262 ? 3.571 1.483 29.430 1.00 61.04 240 THR A O 1
ATOM 1844 N N . LEU A 1 263 ? 4.782 0.891 27.620 1.00 59.33 241 LEU A N 1
ATOM 1845 C CA . LEU A 1 263 ? 3.663 0.222 26.941 1.00 55.99 241 LEU A CA 1
ATOM 1846 C C . LEU A 1 263 ? 3.276 -1.122 27.593 1.00 57.85 241 LEU A C 1
ATOM 1847 O O . LEU A 1 263 ? 4.135 -1.984 27.823 1.00 54.12 241 LEU A O 1
ATOM 1852 N N . GLU A 1 264 ? 1.982 -1.279 27.887 1.00 58.41 242 GLU A N 1
ATOM 1853 C CA . GLU A 1 264 ? 1.412 -2.561 28.348 1.00 60.92 242 GLU A CA 1
ATOM 1854 C C . GLU A 1 264 ? 0.451 -3.163 27.318 1.00 57.97 242 GLU A C 1
ATOM 1855 O O . GLU A 1 264 ? 0.035 -2.489 26.353 1.00 50.91 242 GLU A O 1
ATOM 1861 N N . LYS A 1 265 ? 0.092 -4.428 27.536 1.00 57.59 243 LYS A N 1
ATOM 1862 C CA . LYS A 1 265 ? -0.830 -5.127 26.647 1.00 56.92 243 LYS A CA 1
ATOM 1863 C C . LYS A 1 265 ? -2.180 -4.425 26.616 1.00 53.85 243 LYS A C 1
ATOM 1864 O O . LYS A 1 265 ? -2.725 -4.062 27.654 1.00 56.32 243 LYS A O 1
ATOM 1870 N N . ALA A 1 266 ? -2.699 -4.213 25.417 1.00 48.41 244 ALA A N 1
ATOM 1871 C CA . ALA A 1 266 ? -4.017 -3.618 25.262 1.00 49.44 244 ALA A CA 1
ATOM 1872 C C . ALA A 1 266 ? -5.038 -4.736 25.029 1.00 50.76 244 ALA A C 1
ATOM 1873 O O . ALA A 1 266 ? -4.687 -5.810 24.528 1.00 50.28 244 ALA A O 1
ATOM 1875 N N . GLU A 1 267 ? -6.288 -4.499 25.420 1.00 45.82 245 GLU A N 1
ATOM 1876 C CA . GLU A 1 267 ? -7.334 -5.509 25.283 1.00 44.79 245 GLU A CA 1
ATOM 1877 C C . GLU A 1 267 ? -8.553 -4.831 24.732 1.00 40.82 245 GLU A C 1
ATOM 1878 O O . GLU A 1 267 ? -8.903 -3.743 25.186 1.00 39.27 245 GLU A O 1
ATOM 1884 N N . LEU A 1 268 ? -9.205 -5.471 23.757 1.00 36.97 246 LEU A N 1
ATOM 1885 C CA . LEU A 1 268 ? -10.396 -4.905 23.151 1.00 36.01 246 LEU A CA 1
ATOM 1886 C C . LEU A 1 268 ? -11.474 -4.548 24.201 1.00 36.80 246 LEU A C 1
ATOM 1887 O O . LEU A 1 268 ? -12.105 -3.503 24.104 1.00 35.16 246 LEU A O 1
ATOM 1892 N N . VAL A 1 269 ? -11.691 -5.423 25.182 1.00 37.60 247 VAL A N 1
ATOM 1893 C CA . VAL A 1 269 ? -12.743 -5.167 26.178 1.00 39.92 247 VAL A CA 1
ATOM 1894 C C . VAL A 1 269 ? -12.470 -3.876 26.980 1.00 37.81 247 VAL A C 1
ATOM 1895 O O . VAL A 1 269 ? -13.378 -3.081 27.188 1.00 37.38 247 VAL A O 1
ATOM 1899 N N . LYS A 1 270 ? -11.224 -3.681 27.403 1.00 37.28 248 LYS A N 1
ATOM 1900 C CA . LYS A 1 270 ? -10.831 -2.478 28.136 1.00 41.19 248 LYS A CA 1
ATOM 1901 C C . LYS A 1 270 ? -10.950 -1.216 27.277 1.00 41.42 248 LYS A C 1
ATOM 1902 O O . LYS A 1 270 ? -11.362 -0.158 27.773 1.00 40.99 248 LYS A O 1
ATOM 1908 N N . ILE A 1 271 ? -10.608 -1.338 25.989 1.00 37.79 249 ILE A N 1
ATOM 1909 C CA . ILE A 1 271 ? -10.749 -0.240 25.034 1.00 35.04 249 ILE A CA 1
ATOM 1910 C C . ILE A 1 271 ? -12.214 0.165 24.873 1.00 37.17 249 ILE A C 1
ATOM 1911 O O . ILE A 1 271 ? -12.561 1.368 24.914 1.00 34.06 249 ILE A O 1
ATOM 1916 N N . LEU A 1 272 ? -13.089 -0.831 24.709 1.00 38.41 250 LEU A N 1
ATOM 1917 C CA . LEU A 1 272 ? -14.520 -0.559 24.621 1.00 38.83 250 LEU A CA 1
ATOM 1918 C C . LEU A 1 272 ? -15.068 0.048 25.908 1.00 38.72 250 LEU A C 1
ATOM 1919 O O . LEU A 1 272 ? -15.877 0.969 25.854 1.00 37.32 250 LEU A O 1
ATOM 1924 N N . ALA A 1 273 ? -14.628 -0.469 27.058 1.00 39.51 251 ALA A N 1
ATOM 19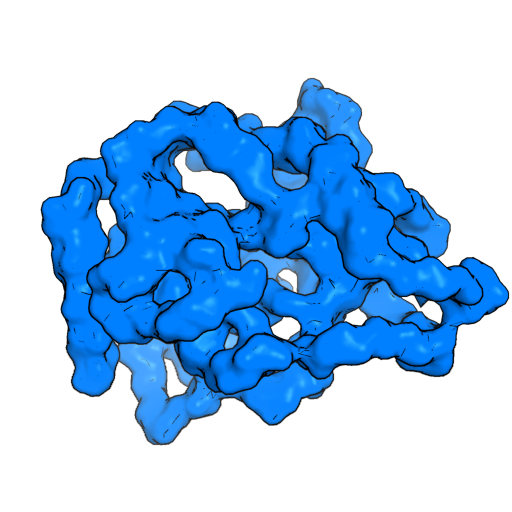25 C CA . ALA A 1 273 ? -15.113 0.039 28.338 1.00 41.48 251 ALA A CA 1
ATOM 1926 C C . ALA A 1 273 ? -14.721 1.519 28.495 1.00 44.48 251 ALA A C 1
ATOM 1927 O O . ALA A 1 273 ? -15.543 2.340 28.892 1.00 46.24 251 ALA A O 1
ATOM 1929 N N . THR A 1 274 ? -13.465 1.836 28.164 1.00 41.12 252 THR A N 1
ATOM 1930 C CA . THR A 1 274 ? -12.945 3.200 28.246 1.00 41.07 252 THR A CA 1
ATOM 1931 C C . THR A 1 274 ? -13.704 4.149 27.320 1.00 41.50 252 THR A C 1
ATOM 1932 O O . THR A 1 274 ? -14.010 5.280 27.699 1.00 42.50 252 THR A O 1
ATOM 1936 N N . ALA A 1 275 ? -14.003 3.682 26.108 1.00 37.91 253 ALA A N 1
ATOM 1937 C CA . ALA A 1 275 ? -14.811 4.441 25.170 1.00 39.12 253 ALA A CA 1
ATOM 1938 C C . ALA A 1 275 ? -16.169 4.783 25.785 1.00 40.95 253 ALA A C 1
ATOM 1939 O O . ALA A 1 275 ? -16.640 5.941 25.697 1.00 37.77 253 ALA A O 1
ATOM 1941 N N . ALA A 1 276 ? -16.794 3.767 26.391 1.00 40.46 254 ALA A N 1
ATOM 1942 C CA . ALA A 1 276 ? -18.114 3.914 27.010 1.00 42.66 254 ALA A CA 1
ATOM 1943 C C . ALA A 1 276 ? -18.065 4.941 28.154 1.00 46.13 254 ALA A C 1
ATOM 1944 O O . ALA A 1 276 ? -19.000 5.732 28.321 1.00 49.06 254 ALA A O 1
ATOM 1946 N N . GLN A 1 277 ? -16.971 4.923 28.924 1.00 45.56 255 GLN A N 1
ATOM 1947 C CA . GLN A 1 277 ? -16.752 5.879 30.013 1.00 47.99 255 GLN A CA 1
ATOM 1948 C C . GLN A 1 277 ? -16.844 7.328 29.547 1.00 45.46 255 GLN A C 1
ATOM 1949 O O . GLN A 1 277 ? -17.431 8.153 30.225 1.00 45.38 255 GLN A O 1
ATOM 1955 N N . ALA A 1 278 ? -16.276 7.621 28.383 1.00 42.74 256 ALA A N 1
ATOM 1956 C CA . ALA A 1 278 ? -16.191 8.983 27.853 1.00 39.37 256 ALA A CA 1
ATOM 1957 C C . ALA A 1 278 ? -17.470 9.447 27.152 1.00 40.79 256 ALA A C 1
ATOM 1958 O O . ALA A 1 278 ? -17.637 10.640 26.870 1.00 41.16 256 ALA A O 1
ATOM 1960 N N . GLU A 1 279 ? -18.362 8.509 26.840 1.00 41.48 257 GLU A N 1
ATOM 1961 C CA . GLU A 1 279 ? -19.522 8.816 25.996 1.00 43.75 257 GLU A CA 1
ATOM 1962 C C . GLU A 1 279 ? -20.440 9.918 26.531 1.00 44.27 257 GLU A C 1
ATOM 1963 O O . GLU A 1 279 ? -20.901 10.743 25.753 1.00 44.15 257 GLU A O 1
ATOM 1969 N N . PRO A 1 280 ? -20.746 9.914 27.852 1.00 46.26 258 PRO A N 1
ATOM 1970 C CA . PRO A 1 280 ? -21.625 10.996 28.332 1.00 46.91 258 PRO A CA 1
ATOM 1971 C C . PRO A 1 280 ? -21.106 12.402 27.996 1.00 45.28 258 PRO A C 1
ATOM 1972 O O . PRO A 1 280 ? -21.874 13.227 27.501 1.00 45.35 258 PRO A O 1
ATOM 1976 N N . LYS A 1 281 ? -19.821 12.663 28.237 1.00 44.81 259 LYS A N 1
ATOM 1977 C CA . LYS A 1 281 ? -19.224 13.962 27.905 1.00 45.99 259 LYS A CA 1
ATOM 1978 C C . LYS A 1 281 ? -19.294 14.227 26.407 1.00 43.53 259 LYS A C 1
ATOM 1979 O O . LYS A 1 281 ? -19.643 15.328 25.979 1.00 42.74 259 LYS A O 1
ATOM 1985 N N . LEU A 1 282 ? -18.927 13.219 25.613 1.00 43.58 260 LEU A N 1
ATOM 1986 C CA . LEU A 1 282 ? -18.941 13.342 24.160 1.00 41.42 260 LEU A CA 1
ATOM 1987 C C . LEU A 1 282 ? -20.346 13.675 23.641 1.00 41.99 260 LEU A C 1
ATOM 1988 O O . LEU A 1 282 ? -20.515 14.595 22.832 1.00 41.84 260 LEU A O 1
ATOM 1993 N N . THR A 1 283 ? -21.343 12.925 24.115 1.00 42.45 261 THR A N 1
ATOM 1994 C CA . THR A 1 283 ? -22.749 13.137 23.721 1.00 44.98 261 THR A CA 1
ATOM 1995 C C . THR A 1 283 ? -23.199 14.573 24.039 1.00 45.29 261 THR A C 1
ATOM 1996 O O . THR A 1 283 ? -23.814 15.250 23.215 1.00 44.35 261 THR A O 1
ATOM 2008 N N . LEU A 1 285 ? -21.282 17.227 24.552 1.00 44.44 263 LEU A N 1
ATOM 2009 C CA . LEU A 1 285 ? -20.552 18.121 23.651 1.00 42.68 263 LEU A CA 1
ATOM 2010 C C . LEU A 1 285 ? -21.206 18.194 22.269 1.00 41.54 263 LEU A C 1
ATOM 2011 O O . LEU A 1 285 ? -21.428 19.286 21.732 1.00 40.23 263 LEU A O 1
ATOM 2016 N N . ILE A 1 286 ? -21.495 17.029 21.690 1.00 42.18 264 ILE A N 1
ATOM 2017 C CA . ILE A 1 286 ? -22.021 16.969 20.322 1.00 40.66 264 ILE A CA 1
ATOM 2018 C C . ILE A 1 286 ? -23.424 17.595 20.222 1.00 43.28 264 ILE A C 1
ATOM 2019 O O . ILE A 1 286 ? -23.677 18.404 19.320 1.00 44.10 264 ILE A O 1
ATOM 2024 N N . ARG A 1 287 ? -24.308 17.255 21.169 1.00 46.00 265 ARG A N 1
ATOM 2025 C CA . ARG A 1 287 ? -25.664 17.842 21.217 1.00 49.19 265 ARG A CA 1
ATOM 2026 C C . ARG A 1 287 ? -25.596 19.362 21.271 1.00 49.44 265 ARG A C 1
ATOM 2027 O O . ARG A 1 287 ? -26.280 20.047 20.511 1.00 52.50 265 ARG A O 1
ATOM 2035 N N . GLU A 1 288 ? -24.755 19.900 22.151 1.00 50.29 266 GLU A N 1
ATOM 2036 C CA . GLU A 1 288 ? -24.673 21.360 22.300 1.00 49.55 266 GLU A CA 1
ATOM 2037 C C . GLU A 1 288 ? -24.019 22.056 21.113 1.00 46.07 266 GLU A C 1
ATOM 2038 O O . GLU A 1 288 ? -24.388 23.180 20.791 1.00 45.20 266 GLU A O 1
ATOM 2052 N N . ILE A 1 290 ? -24.355 20.890 17.975 1.00 42.98 268 ILE A N 1
ATOM 2053 C CA . ILE A 1 290 ? -25.395 20.865 16.939 1.00 46.43 268 ILE A CA 1
ATOM 2054 C C . ILE A 1 290 ? -26.434 21.945 17.231 1.00 50.72 268 ILE A C 1
ATOM 2055 O O . ILE A 1 290 ? -26.826 22.698 16.338 1.00 53.20 268 ILE A O 1
ATOM 2060 N N . GLY A 1 291 ? -26.835 22.038 18.500 1.00 51.89 269 GLY A N 1
ATOM 2061 C CA . GLY A 1 291 ? -27.726 23.097 18.963 1.00 54.22 269 GLY A CA 1
ATOM 2062 C C . GLY A 1 291 ? -27.297 24.483 18.524 1.00 54.53 269 GLY A C 1
ATOM 2063 O O . GLY A 1 291 ? -28.137 25.347 18.283 1.00 54.99 269 GLY A O 1
ATOM 2064 N N . ARG A 1 292 ? -25.989 24.681 18.394 1.00 52.93 270 ARG A N 1
ATOM 2065 C CA . ARG A 1 292 ? -25.421 25.990 18.093 1.00 53.89 270 ARG A CA 1
ATOM 2066 C C . ARG A 1 292 ? -25.167 26.259 16.612 1.00 55.57 270 ARG A C 1
ATOM 2067 O O . ARG A 1 292 ? -24.846 27.389 16.238 1.00 57.48 270 ARG A O 1
ATOM 2075 N N . LEU A 1 293 ? -25.296 25.236 15.774 1.00 54.50 271 LEU A N 1
ATOM 2076 C CA . LEU A 1 293 ? -25.055 25.412 14.340 1.00 57.31 271 LEU A CA 1
ATOM 2077 C C . LEU A 1 293 ? -26.114 26.279 13.651 1.00 59.30 271 LEU A C 1
ATOM 2078 O O . LEU A 1 293 ? -25.856 26.854 12.596 1.00 60.60 271 LEU A O 1
#

InterPro domains:
  IPR000845 Nucleoside phosphorylase domain [PF01048] (22-268)
  IPR011268 Purine nucleoside phosphorylase [PIRSF000477] (3-270)
  IPR011268 Purine nucleoside phosphorylase [PTHR11904] (2-270)
  IPR011268 Purine nucleoside phosphorylase [TIGR01697] (22-268)
  IPR011268 Purine nucleoside phosphorylase [cd09009] (3-268)
  IPR011270 Purine nucleoside phosphorylase I, inosine/guanosine-specific [TIGR01700] (22-268)
  IPR018099 Purine phosphorylase, family 2, conserved site [PS01240] (74-115)
  IPR035994 Nucleoside phosphorylase superfamily [G3DSA:3.40.50.1580] (1-271)
  IPR035994 Nucleoside phosphorylase superfamily [SSF53167] (1-271)

Radius of gyration: 17.73 Å; Cα contacts (8 Å, |Δi|>4): 503; chains: 1; bounding box: 49×35×46 Å

CATH classification: 3.40.50.1580

Secondary structure (DSSP, 8-state):
--HHHHHHHHHHHHH------EEEEPPTT-TTHHHHSEEEEEEEGGGSTTPPS-----EEEEEEETTEEEE------GGGT---TTTHHHH--TT---EEEEEEEEE--TT--TT---EEEEE-TT-SS-TT--SS--SSS-SS----SS-HHHHHHHHHHHHHTT-----EEEE----SS---HHHH--TTTT-SEE---HHHHHHHHHT--EEEEEEEEE---GGG-----HHHHHHHHHHHHHHH------TT-